Protein AF-A0A8T0P262-F1 (afdb_monomer)

Secondary structure (DSSP, 8-state):
-EE---S-EEEE-TT-PPEEE-TT-EEEEE--TTSPPBTTEEEBS-TTHHHH--TT-EEEEESS---SS-TTEEEEEEEEEETTEEEEEE-S-EEE-SSEEEEEETT------SS-HHHHHHIIIIITTTT-SEEEETT--SHHHHHHHHHHHHTSGGGGGPEEEEEE-SHHHHHTHHHHHHH-SEEEE-HHHHHHHS-HHHH--HHHHHHHHHHTS-SSPPHHHHHHHHHHHHHHHTT-SEEEEEESSSHHHHHHHHT--SS-EEEEEPPPEEE-SS-EEE--HHHHHHHTTSTTEEEEEPPTTS-SS--STTS--HHHHHHHHHHHTTS--TT-EEEEEEEETTEEEEEEEEPP-

Sequence (357 aa):
MLDTVGPELQVVNKSETTLSLEENGTVVLTPHHGQEASSSLLPINFSGLAKAVTPGATIFVGQYLFTGSETTSVWLEVSEVKGDDVVCIIKNTATLAGSLFTLHCSQIHIDLPTLSDEDKDVIRKWGAPNKIDFLSLSYTRHAEDVRQAREFLSKLGDLSQTQIFAKIENVEGLNHFDEILAEADGIILSRGNLGIDLPPEKVFNQDLYYKRTVKYVGEPMTHLESIASSAVRAAIKVKASVIICFTSSGRAARLISKYRPSMPVLSVVIPRLKTNQLRWSFTGAFEARQSLIVRGLFPMLADPRHPAESTSATNESVLKVALDHGKASGVIKSHDRVVVCQKMGDSSVVKIIELED

Structure (mmCIF, N/CA/C/O backbone):
data_AF-A0A8T0P262-F1
#
_entry.id   AF-A0A8T0P262-F1
#
loop_
_atom_site.group_PDB
_atom_site.id
_atom_site.type_symbol
_atom_site.label_atom_id
_atom_site.label_alt_id
_atom_site.label_comp_id
_atom_site.label_asym_id
_atom_site.label_entity_id
_atom_site.label_seq_id
_atom_site.pdbx_PDB_ins_code
_atom_site.Cartn_x
_atom_site.Cartn_y
_atom_site.Cartn_z
_atom_site.occupancy
_atom_site.B_iso_or_equiv
_atom_site.auth_seq_id
_atom_site.auth_comp_id
_atom_site.auth_asym_id
_atom_site.auth_atom_id
_atom_site.pdbx_PDB_model_num
ATOM 1 N N . MET A 1 1 ? 8.482 6.512 1.806 1.00 94.62 1 MET A N 1
ATOM 2 C CA . MET A 1 1 ? 7.056 6.147 1.929 1.00 94.62 1 MET A CA 1
ATOM 3 C C . MET A 1 1 ? 6.545 6.766 3.214 1.00 94.62 1 MET A C 1
ATOM 5 O O . MET A 1 1 ? 7.269 6.689 4.198 1.00 94.62 1 MET A O 1
ATOM 9 N N . LEU A 1 2 ? 5.387 7.421 3.180 1.00 97.44 2 LEU A N 1
ATOM 10 C CA . LEU A 1 2 ? 4.684 7.921 4.363 1.00 97.44 2 LEU A CA 1
ATOM 11 C C . LEU A 1 2 ? 3.495 6.998 4.615 1.00 97.44 2 LEU A C 1
ATOM 13 O O . LEU A 1 2 ? 2.727 6.767 3.686 1.00 97.44 2 LEU A O 1
ATOM 17 N N . ASP A 1 3 ? 3.383 6.458 5.823 1.00 97.19 3 ASP A N 1
ATOM 18 C CA . ASP A 1 3 ? 2.266 5.608 6.243 1.00 97.19 3 ASP A CA 1
ATOM 19 C C . ASP A 1 3 ? 1.320 6.435 7.109 1.00 97.19 3 ASP A C 1
ATOM 21 O O . ASP A 1 3 ? 1.778 7.103 8.038 1.00 97.19 3 ASP A O 1
ATOM 25 N N . THR A 1 4 ? 0.043 6.486 6.731 1.00 97.00 4 THR A N 1
ATOM 26 C CA . THR A 1 4 ? -0.965 7.252 7.472 1.00 97.00 4 THR A CA 1
ATOM 27 C C . THR A 1 4 ? -1.400 6.478 8.703 1.00 97.00 4 THR A C 1
ATOM 29 O O . THR A 1 4 ? -1.382 5.249 8.703 1.00 97.00 4 THR A O 1
ATOM 32 N N . VAL A 1 5 ? -1.837 7.169 9.749 1.00 92.88 5 VAL A N 1
ATOM 33 C CA . VAL A 1 5 ? -2.463 6.485 10.889 1.00 92.88 5 VAL A CA 1
ATOM 34 C C . VAL A 1 5 ? -3.837 5.968 10.461 1.00 92.88 5 VAL A C 1
ATOM 36 O O . VAL A 1 5 ? -4.159 4.799 10.667 1.00 92.88 5 VAL A O 1
ATOM 39 N N . GLY A 1 6 ? -4.597 6.802 9.745 1.00 91.69 6 GLY A N 1
ATOM 40 C CA . GLY A 1 6 ? -5.946 6.483 9.305 1.00 91.69 6 GLY A CA 1
ATOM 41 C C . GLY A 1 6 ? -6.973 6.543 10.446 1.00 91.69 6 GLY A C 1
ATOM 42 O O . GLY A 1 6 ? -6.696 7.092 11.515 1.00 91.69 6 GLY A O 1
ATOM 43 N N . PRO A 1 7 ? -8.179 5.997 10.224 1.00 90.31 7 PRO A N 1
ATOM 44 C CA . PRO A 1 7 ? -9.288 6.005 11.177 1.00 90.31 7 PRO A CA 1
ATOM 45 C C . PRO A 1 7 ? -9.104 4.964 12.297 1.00 90.31 7 PRO A C 1
ATOM 47 O O . PRO A 1 7 ? -9.923 4.064 12.470 1.00 90.31 7 PRO A O 1
ATOM 50 N N . GLU A 1 8 ? -8.014 5.064 13.057 1.00 86.69 8 GLU A N 1
ATOM 51 C CA . GLU A 1 8 ? -7.748 4.160 14.175 1.00 86.69 8 GLU A CA 1
ATOM 52 C C . GLU A 1 8 ? -8.643 4.486 15.383 1.00 86.69 8 GLU A C 1
ATOM 54 O O . GLU A 1 8 ? -8.664 5.610 15.898 1.00 86.69 8 GLU A O 1
ATOM 59 N N . LEU A 1 9 ? -9.356 3.472 15.874 1.00 91.19 9 LEU A N 1
ATOM 60 C CA . LEU A 1 9 ? -10.073 3.557 17.139 1.00 91.19 9 LEU A CA 1
ATOM 61 C C . LEU A 1 9 ? -9.125 3.193 18.278 1.00 91.19 9 LEU A C 1
ATOM 63 O O . LEU A 1 9 ? -8.351 2.244 18.179 1.00 91.19 9 LEU A O 1
ATOM 67 N N . GLN A 1 10 ? -9.192 3.937 19.373 1.00 92.50 10 GLN A N 1
ATOM 68 C CA . GLN A 1 10 ? -8.303 3.755 20.511 1.00 92.50 10 GLN A CA 1
ATOM 69 C C . GLN A 1 10 ? -9.059 3.876 21.829 1.00 92.50 10 GLN A C 1
ATOM 71 O O . GLN A 1 10 ? -9.944 4.722 21.980 1.00 92.50 10 GLN A O 1
ATOM 76 N N . VAL A 1 11 ? -8.652 3.063 22.801 1.00 94.06 11 VAL A N 1
ATOM 77 C CA . VAL A 1 11 ? -8.933 3.263 24.223 1.00 94.06 11 VAL A CA 1
ATOM 78 C C . VAL A 1 11 ? -7.844 4.155 24.815 1.00 94.06 11 VAL A C 1
ATOM 80 O O . VAL A 1 11 ? -6.654 3.912 24.607 1.00 94.06 11 VAL A O 1
ATOM 83 N N . VAL A 1 12 ? -8.253 5.167 25.581 1.00 92.56 12 VAL A N 1
ATOM 84 C CA . VAL A 1 12 ? -7.367 6.176 26.171 1.00 92.56 12 VAL A CA 1
ATOM 85 C C . VAL A 1 12 ? -7.300 6.006 27.689 1.00 92.56 12 VAL A C 1
ATOM 87 O O . VAL A 1 12 ? -8.266 6.266 28.405 1.00 92.56 12 VAL A O 1
ATOM 90 N N . ASN A 1 13 ? -6.126 5.631 28.189 1.00 92.12 13 ASN A N 1
ATOM 91 C CA . ASN A 1 13 ? -5.810 5.455 29.604 1.00 92.12 13 ASN A CA 1
ATOM 92 C C . ASN A 1 13 ? -4.829 6.539 30.086 1.00 92.12 13 ASN A C 1
ATOM 94 O O . ASN A 1 13 ? -3.618 6.335 30.142 1.00 92.12 13 ASN A O 1
ATOM 98 N N . LYS A 1 14 ? -5.350 7.720 30.433 1.00 90.12 14 LYS A N 1
ATOM 99 C CA . LYS A 1 14 ? -4.527 8.890 30.803 1.00 90.12 14 LYS A CA 1
ATOM 100 C C . LYS A 1 14 ? -3.705 8.703 32.082 1.00 90.12 14 LYS A C 1
ATOM 102 O O . LYS A 1 14 ? -2.682 9.360 32.230 1.00 90.12 14 LYS A O 1
ATOM 107 N N . SER A 1 15 ? -4.161 7.859 33.006 1.00 88.56 15 SER A N 1
ATOM 108 C CA . SER A 1 15 ? -3.478 7.597 34.277 1.00 88.56 15 SER A CA 1
ATOM 109 C C . SER A 1 15 ? -2.304 6.625 34.132 1.00 88.56 15 SER A C 1
ATOM 111 O O . SER A 1 15 ? -1.545 6.463 35.084 1.00 88.56 15 SER A O 1
ATOM 113 N N . GLU A 1 16 ? -2.176 5.947 32.981 1.00 88.69 16 GLU A N 1
ATOM 114 C CA . GLU A 1 16 ? -1.197 4.877 32.717 1.00 88.69 16 GLU A CA 1
ATOM 115 C C . GLU A 1 16 ? -1.246 3.719 33.725 1.00 88.69 16 GLU A C 1
ATOM 117 O O . GLU A 1 16 ? -0.365 2.856 33.771 1.00 88.69 16 GLU A O 1
ATOM 122 N N . THR A 1 17 ? -2.307 3.661 34.529 1.00 90.25 17 THR A N 1
ATOM 123 C CA . THR A 1 17 ? -2.497 2.612 35.521 1.00 90.25 17 THR A CA 1
ATOM 124 C C . THR A 1 17 ? -2.770 1.296 34.823 1.00 90.25 17 THR A C 1
ATOM 126 O O . THR A 1 17 ? -3.500 1.242 33.835 1.00 90.25 17 THR A O 1
ATOM 129 N N . THR A 1 18 ? -2.203 0.221 35.358 1.00 91.75 18 THR A N 1
ATOM 130 C CA . THR A 1 18 ? -2.435 -1.127 34.843 1.00 91.75 18 THR A CA 1
ATOM 131 C C . THR A 1 18 ? -3.880 -1.552 35.105 1.00 91.75 18 THR A C 1
ATOM 133 O O . THR A 1 18 ? -4.320 -1.571 36.254 1.00 91.75 18 THR A O 1
ATOM 136 N N . LEU A 1 19 ? -4.611 -1.906 34.048 1.00 93.50 19 LEU A N 1
ATOM 137 C CA . LEU A 1 19 ? -6.008 -2.335 34.117 1.00 93.50 19 LEU A CA 1
ATOM 138 C C . LEU A 1 19 ? -6.068 -3.861 34.051 1.00 93.50 19 LEU A C 1
ATOM 140 O O . LEU A 1 19 ? -5.570 -4.454 33.097 1.00 93.50 19 LEU A O 1
ATOM 144 N N . SER A 1 20 ? -6.675 -4.499 35.049 1.00 94.75 20 SER A N 1
ATOM 145 C CA . SER A 1 20 ? -6.876 -5.956 35.058 1.00 94.75 20 SER A CA 1
ATOM 146 C C . SER A 1 20 ? -8.324 -6.274 34.712 1.00 94.75 20 SER A C 1
ATOM 148 O O . SER A 1 20 ? -9.229 -5.853 35.428 1.00 94.75 20 SER A O 1
ATOM 150 N N . LEU A 1 21 ? -8.535 -6.975 33.604 1.00 95.31 21 LEU A N 1
ATOM 151 C CA . LEU A 1 21 ? -9.836 -7.384 33.087 1.00 95.31 21 LEU A CA 1
ATOM 152 C C . LEU A 1 21 ? -9.968 -8.893 33.277 1.00 95.31 21 LEU A C 1
ATOM 154 O O . LEU A 1 21 ? -9.136 -9.647 32.776 1.00 95.31 21 LEU A O 1
ATOM 158 N N . GLU A 1 22 ? -10.988 -9.329 34.010 1.00 95.75 22 GLU A N 1
ATOM 159 C CA . GLU A 1 22 ? -11.227 -10.746 34.300 1.00 95.75 22 GLU A CA 1
ATOM 160 C C . GLU A 1 22 ? -12.287 -11.327 33.360 1.00 95.75 22 GLU A C 1
ATOM 162 O O . GLU A 1 22 ? -13.310 -10.694 33.091 1.00 95.75 22 GLU A O 1
ATOM 167 N N . GLU A 1 23 ? -12.046 -12.542 32.864 1.00 95.88 23 GLU A N 1
ATOM 168 C CA . GLU A 1 23 ? -12.994 -13.277 32.024 1.00 95.88 23 GLU A CA 1
ATOM 169 C C . GLU A 1 23 ? -14.382 -13.386 32.677 1.00 95.88 23 GLU A C 1
ATOM 171 O O . GLU A 1 23 ? -14.510 -13.606 33.880 1.00 95.88 23 GLU A O 1
ATOM 176 N N . ASN A 1 24 ? -15.434 -13.251 31.866 1.00 96.44 24 ASN A N 1
ATOM 177 C CA . ASN A 1 24 ? -16.843 -13.164 32.268 1.00 96.44 24 ASN A CA 1
ATOM 178 C C . ASN A 1 24 ? -17.215 -11.905 33.073 1.00 96.44 24 ASN A C 1
ATOM 180 O O . ASN A 1 24 ? -18.392 -11.712 33.385 1.00 96.44 24 ASN A O 1
ATOM 184 N N . GLY A 1 25 ? -16.256 -11.023 33.371 1.00 97.06 25 GLY A N 1
ATOM 185 C CA . GLY A 1 25 ? -16.527 -9.690 33.891 1.00 97.06 25 GLY A CA 1
ATOM 186 C C . GLY A 1 25 ? -17.223 -8.792 32.862 1.00 97.06 25 GLY A C 1
ATOM 187 O O . GLY A 1 25 ? -17.379 -9.137 31.689 1.00 97.06 25 GLY A O 1
ATOM 188 N N . THR A 1 26 ? -17.651 -7.612 33.306 1.00 97.75 26 THR A N 1
ATOM 189 C CA . T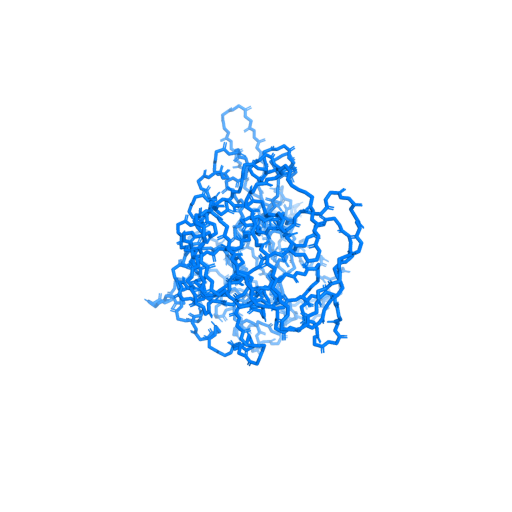HR A 1 26 ? -18.287 -6.598 32.450 1.00 97.75 26 THR A CA 1
ATOM 190 C C . THR A 1 26 ? -17.428 -5.344 32.393 1.00 97.75 26 THR A C 1
ATOM 192 O O . THR A 1 26 ? -16.905 -4.904 33.416 1.00 97.75 26 THR A O 1
ATOM 195 N N . VAL A 1 27 ? -17.323 -4.748 31.208 1.00 98.06 27 VAL A N 1
ATOM 196 C CA . VAL A 1 27 ? -16.628 -3.478 30.983 1.00 98.06 27 VAL A CA 1
ATOM 197 C C . VAL A 1 27 ? -17.450 -2.589 30.053 1.00 98.06 27 VAL A C 1
ATOM 199 O O . VAL A 1 27 ? -18.113 -3.079 29.138 1.00 98.06 27 VAL A O 1
ATOM 202 N N . VAL A 1 28 ? -17.429 -1.280 30.293 1.00 97.94 28 VAL A N 1
ATOM 203 C CA . VAL A 1 28 ? -18.147 -0.288 29.483 1.00 97.94 28 VAL A CA 1
ATOM 204 C C . VAL A 1 28 ? -17.166 0.472 28.597 1.00 97.94 28 VAL A C 1
ATOM 206 O O . VAL A 1 28 ? -16.205 1.043 29.102 1.00 97.94 28 VAL A O 1
ATOM 209 N N . LEU A 1 29 ? -17.413 0.516 27.289 1.00 97.50 29 LEU A N 1
ATOM 210 C CA . LEU A 1 29 ? -16.714 1.410 26.366 1.00 97.50 29 LEU A CA 1
ATOM 211 C C . LEU A 1 29 ? -17.509 2.713 26.261 1.00 97.50 29 LEU A C 1
ATOM 213 O O . LEU A 1 29 ? -18.690 2.673 25.915 1.00 97.50 29 LEU A O 1
ATOM 217 N N . THR A 1 30 ? -16.876 3.851 26.549 1.00 95.88 30 THR A N 1
ATOM 218 C CA . THR A 1 30 ? -17.564 5.152 26.593 1.00 95.88 30 THR A CA 1
ATOM 219 C C . THR A 1 30 ? -16.843 6.221 25.775 1.00 95.88 30 THR A C 1
ATOM 221 O O . THR A 1 30 ? -15.625 6.367 25.896 1.00 95.88 30 THR A O 1
ATOM 224 N N . PRO A 1 31 ? -17.543 7.029 24.960 1.00 94.44 31 PRO A N 1
ATOM 225 C CA . PRO A 1 31 ? -16.913 8.124 24.225 1.00 94.44 31 PRO A CA 1
ATOM 226 C C . PRO A 1 31 ? -16.633 9.358 25.095 1.00 94.44 31 PRO A C 1
ATOM 228 O O . PRO A 1 31 ? -16.100 10.361 24.620 1.00 94.44 31 PRO A O 1
ATOM 231 N N . HIS A 1 32 ? -16.992 9.329 26.380 1.00 90.06 32 HIS A N 1
ATOM 232 C CA . HIS A 1 32 ? -16.806 10.451 27.291 1.00 90.06 32 HIS A CA 1
ATOM 233 C C . HIS A 1 32 ? -15.340 10.580 27.754 1.00 90.06 32 HIS A C 1
ATOM 235 O O . HIS A 1 32 ? -14.958 10.100 28.819 1.00 90.06 32 HIS A O 1
ATOM 241 N N . HIS A 1 33 ? -14.517 11.314 26.992 1.00 76.19 33 HIS A N 1
ATOM 242 C CA . HIS A 1 33 ? -13.064 11.489 27.219 1.00 76.19 33 HIS A CA 1
ATOM 243 C C . HIS A 1 33 ? -12.640 12.112 28.570 1.00 76.19 33 HIS A C 1
ATOM 245 O O . HIS A 1 33 ? -11.440 12.219 28.855 1.00 76.19 33 HIS A O 1
ATOM 251 N N . GLY A 1 34 ? -13.592 12.604 29.367 1.00 79.31 34 GLY A N 1
ATOM 252 C CA . GLY A 1 34 ? -13.350 13.158 30.703 1.00 79.31 34 GLY A CA 1
ATOM 253 C C . GLY A 1 34 ? -13.261 12.105 31.810 1.00 79.31 34 GLY A C 1
ATOM 254 O O . GLY A 1 34 ? -12.866 12.449 32.918 1.00 79.31 34 GLY A O 1
ATOM 255 N N . GLN A 1 35 ? -13.629 10.854 31.526 1.00 87.06 35 GLN A N 1
ATOM 256 C CA . GLN A 1 35 ? -13.603 9.765 32.500 1.00 87.06 35 GLN A CA 1
ATOM 257 C C . GLN A 1 35 ? -12.238 9.064 32.511 1.00 87.06 35 GLN A C 1
ATOM 259 O O . GLN A 1 35 ? -11.557 9.001 31.486 1.00 87.06 35 GLN A O 1
ATOM 264 N N . GLU A 1 36 ? -11.831 8.554 33.673 1.00 91.38 36 GLU A N 1
ATOM 265 C CA . GLU A 1 36 ? -10.600 7.771 33.814 1.00 91.38 36 GLU A CA 1
ATOM 266 C C . GLU A 1 36 ? -10.843 6.300 33.472 1.00 91.38 36 GLU A C 1
ATOM 268 O O . GLU A 1 36 ? -11.899 5.739 33.777 1.00 91.38 36 GLU A O 1
ATOM 273 N N . ALA A 1 37 ? -9.854 5.671 32.836 1.00 94.19 37 ALA A N 1
ATOM 274 C CA . ALA A 1 37 ? -9.921 4.255 32.516 1.00 94.19 37 ALA A CA 1
ATOM 275 C C . ALA A 1 37 ? -9.783 3.403 33.785 1.00 94.19 37 ALA A C 1
ATOM 277 O O . ALA A 1 37 ? -8.954 3.666 34.653 1.00 94.19 37 ALA A O 1
ATOM 278 N N . SER A 1 38 ? -10.594 2.355 33.879 1.00 94.88 38 SER A N 1
ATOM 279 C CA . SER A 1 38 ? 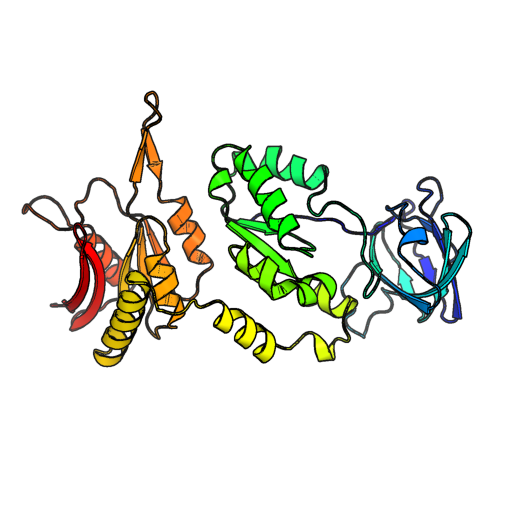-10.610 1.395 34.980 1.00 94.88 38 SER A CA 1
ATOM 280 C C . SER A 1 38 ? -10.906 -0.011 34.454 1.00 94.88 38 SER A C 1
ATOM 282 O O . SER A 1 38 ? -11.303 -0.190 33.305 1.00 94.88 38 SER A O 1
ATOM 284 N N . SER A 1 39 ? -10.808 -1.021 35.319 1.00 94.56 39 SER A N 1
ATOM 285 C CA . SER A 1 39 ? -11.221 -2.397 35.002 1.00 94.56 39 SER A CA 1
ATOM 286 C C . SER A 1 39 ? -12.709 -2.555 34.642 1.00 94.56 39 SER A C 1
ATOM 288 O O . SER A 1 39 ? -13.112 -3.623 34.199 1.00 94.56 39 SER A O 1
ATOM 290 N N . SER A 1 40 ? -13.532 -1.520 34.838 1.00 95.62 40 SER A N 1
ATOM 291 C CA . SER A 1 40 ? -14.974 -1.538 34.544 1.00 95.62 40 SER A CA 1
ATOM 292 C C . SER A 1 40 ? -15.401 -0.539 33.465 1.00 95.62 40 SER A C 1
ATOM 294 O O . SER A 1 40 ? -16.533 -0.604 32.988 1.00 95.62 40 SER A O 1
ATOM 296 N N . LEU A 1 41 ? -14.511 0.370 33.054 1.00 96.38 41 LEU A N 1
ATOM 297 C CA . LEU A 1 41 ? -14.827 1.454 32.127 1.00 96.38 41 LEU A CA 1
ATOM 298 C C . LEU A 1 41 ? -13.597 1.863 31.314 1.00 96.38 41 LEU A C 1
ATOM 300 O O . LEU A 1 41 ? -12.552 2.164 31.882 1.00 96.38 41 LEU A O 1
ATOM 304 N N . LEU A 1 42 ? -13.733 1.914 29.992 1.00 96.62 42 LEU A N 1
ATOM 305 C CA . LEU A 1 42 ? -12.675 2.239 29.039 1.00 96.62 42 LEU A CA 1
ATOM 306 C C . LEU A 1 42 ? -13.121 3.414 28.148 1.00 96.62 42 LEU A C 1
ATOM 308 O O . LEU A 1 42 ? -14.001 3.245 27.298 1.00 96.62 42 LEU A O 1
ATOM 312 N N . PRO A 1 43 ? -12.529 4.610 28.313 1.00 96.00 43 PRO A N 1
ATOM 313 C CA . PRO A 1 43 ? -12.784 5.750 27.442 1.00 96.00 43 PRO A CA 1
ATOM 314 C C . PRO A 1 43 ? -12.227 5.503 26.038 1.00 96.00 43 PRO A C 1
ATOM 316 O O . PRO A 1 43 ? -11.074 5.097 25.903 1.00 96.00 43 PRO A O 1
ATOM 319 N N . ILE A 1 44 ? -13.004 5.794 24.996 1.00 95.06 44 ILE A N 1
ATOM 320 C CA . ILE A 1 44 ? -12.605 5.633 23.588 1.00 95.06 44 ILE A CA 1
ATOM 321 C C . ILE A 1 44 ? -12.504 6.979 22.868 1.00 95.06 44 ILE A C 1
ATOM 323 O O . ILE A 1 44 ? -13.139 7.952 23.270 1.00 95.06 44 ILE A O 1
ATOM 327 N N . ASN A 1 45 ? -11.726 7.043 21.786 1.00 92.00 45 ASN A N 1
ATOM 328 C CA . ASN A 1 45 ? -11.535 8.243 20.958 1.00 92.00 45 ASN A CA 1
ATOM 329 C C . ASN A 1 45 ? -12.651 8.482 19.909 1.00 92.00 45 ASN A C 1
ATOM 331 O O . ASN A 1 45 ? -12.499 9.352 19.054 1.00 92.00 45 ASN A O 1
ATOM 335 N N . PHE A 1 46 ? -13.763 7.737 19.956 1.00 90.88 46 PHE A N 1
ATOM 336 C CA . PHE A 1 46 ? -14.799 7.758 18.917 1.00 90.88 46 PHE A CA 1
ATOM 337 C C . PHE A 1 46 ? -16.221 7.689 19.481 1.00 90.88 46 PHE A C 1
ATOM 339 O O . PHE A 1 46 ? -16.576 6.751 20.187 1.00 90.88 46 PHE A O 1
ATOM 346 N N . SER A 1 47 ? -17.068 8.653 19.111 1.00 90.81 47 SER A N 1
ATOM 347 C CA . SER A 1 47 ? -18.462 8.752 19.570 1.00 90.81 47 SER A CA 1
ATOM 348 C C . SER A 1 47 ? -19.469 7.926 18.770 1.00 90.81 47 SER A C 1
ATOM 350 O O . SER A 1 47 ? -20.594 7.731 19.220 1.00 90.81 47 SER A O 1
ATOM 352 N N . GLY A 1 48 ? -19.097 7.417 17.595 1.00 91.75 48 GLY A N 1
ATOM 353 C CA . GLY A 1 48 ? -20.009 6.654 16.741 1.00 91.75 48 GLY A CA 1
ATOM 354 C C . GLY A 1 48 ? -20.124 5.168 17.088 1.00 91.75 48 GLY A C 1
ATOM 355 O O . GLY A 1 48 ? -20.915 4.477 16.449 1.00 91.75 48 GLY A O 1
ATOM 356 N N . LEU A 1 49 ? -19.371 4.659 18.074 1.00 93.31 49 LEU A N 1
ATOM 357 C CA . LEU A 1 49 ? -19.268 3.216 18.325 1.00 93.31 49 LEU A CA 1
ATOM 358 C C . LEU A 1 49 ? -20.629 2.579 18.635 1.00 93.31 49 LEU A C 1
ATOM 360 O O . LEU A 1 49 ? -20.981 1.574 18.023 1.00 93.31 49 LEU A O 1
ATOM 364 N N . ALA A 1 50 ? -21.422 3.202 19.510 1.00 94.06 50 ALA A N 1
ATOM 365 C CA . ALA A 1 50 ? -22.759 2.741 19.888 1.00 94.06 50 ALA A CA 1
ATOM 366 C C . ALA A 1 50 ? -23.726 2.592 18.698 1.00 94.06 50 ALA A C 1
ATOM 368 O O . ALA A 1 50 ? -24.632 1.765 18.739 1.00 94.06 50 ALA A O 1
ATOM 369 N N . LYS A 1 51 ? -23.528 3.370 17.624 1.00 93.50 51 LYS A N 1
ATOM 370 C CA . LYS A 1 51 ? -24.327 3.284 16.389 1.00 93.50 51 LYS A CA 1
ATOM 371 C C . LYS A 1 51 ? -23.803 2.230 15.415 1.00 93.50 51 LYS A C 1
ATOM 373 O O . LYS A 1 51 ? -24.556 1.786 14.555 1.00 93.50 51 LYS A O 1
ATOM 378 N N . ALA A 1 52 ? -22.523 1.881 15.520 1.00 92.19 52 ALA A N 1
ATOM 379 C CA . ALA A 1 52 ? -21.851 0.960 14.613 1.00 92.19 52 ALA A CA 1
ATOM 380 C C . ALA A 1 52 ? -21.983 -0.507 15.056 1.00 92.19 52 ALA A C 1
ATOM 382 O O . ALA A 1 52 ? -21.993 -1.403 14.215 1.00 92.19 52 ALA A O 1
ATOM 383 N N . VAL A 1 53 ? -22.089 -0.765 16.363 1.00 94.25 53 VAL A N 1
ATOM 384 C CA . VAL A 1 53 ? -22.125 -2.123 16.925 1.00 94.25 53 VAL A CA 1
ATOM 385 C C . VAL A 1 53 ? -23.544 -2.589 17.254 1.00 94.25 53 VAL A C 1
ATOM 387 O O . VAL A 1 53 ? -24.426 -1.800 17.584 1.00 94.25 53 VAL A O 1
ATOM 390 N N . THR A 1 54 ? -23.746 -3.904 17.242 1.00 93.44 54 THR A N 1
ATOM 391 C CA . THR A 1 54 ? -24.961 -4.565 17.741 1.00 93.44 54 THR A CA 1
ATOM 392 C C . THR A 1 54 ? -24.602 -5.584 18.824 1.00 93.44 54 THR A C 1
ATOM 394 O O . THR A 1 54 ? -23.470 -6.075 18.824 1.00 93.44 54 THR A O 1
ATOM 397 N N . PRO A 1 55 ? -25.534 -5.963 19.721 1.00 96.12 55 PRO A N 1
ATOM 398 C CA . PRO A 1 55 ? -25.331 -7.095 20.625 1.00 96.12 55 PRO A CA 1
ATOM 399 C C . PRO A 1 55 ? -24.811 -8.341 19.890 1.00 96.12 55 PRO A C 1
ATOM 401 O O . PRO A 1 55 ? -25.274 -8.655 18.793 1.00 96.12 55 PRO A O 1
ATOM 404 N N . GLY A 1 56 ? -23.826 -9.018 20.480 1.00 94.62 56 GLY A N 1
ATOM 405 C CA . GLY A 1 56 ? -23.084 -10.139 19.895 1.00 94.62 56 GLY A CA 1
ATOM 406 C C . GLY A 1 56 ? -21.864 -9.743 19.050 1.00 94.62 56 GLY A C 1
ATOM 407 O O . GLY A 1 56 ? -21.081 -10.616 18.679 1.00 94.62 56 GLY A O 1
ATOM 408 N N . ALA A 1 57 ? -21.660 -8.455 18.749 1.00 94.00 57 ALA A N 1
ATOM 409 C CA . ALA A 1 57 ? -20.466 -7.998 18.039 1.00 94.00 57 ALA A CA 1
ATOM 410 C C . ALA A 1 57 ? -19.189 -8.241 18.858 1.00 94.00 57 ALA A C 1
ATOM 412 O O . ALA A 1 57 ? -19.184 -8.118 20.083 1.00 94.00 57 ALA A O 1
ATOM 413 N N . THR A 1 58 ? -18.091 -8.549 18.168 1.00 93.12 58 THR A N 1
ATOM 414 C CA . THR A 1 58 ? -16.785 -8.790 18.788 1.00 93.12 58 THR A CA 1
ATOM 415 C C . THR A 1 58 ? -15.887 -7.561 18.661 1.00 93.12 58 THR A C 1
ATOM 417 O O . THR A 1 58 ? -15.704 -7.021 17.566 1.00 93.12 58 THR A O 1
ATOM 420 N N . ILE A 1 59 ? -15.306 -7.137 19.782 1.00 94.50 59 ILE A N 1
ATOM 421 C CA . ILE A 1 59 ? -14.371 -6.014 19.869 1.00 94.50 59 ILE A CA 1
ATOM 422 C C . ILE A 1 59 ? -13.049 -6.518 20.448 1.00 94.50 59 ILE A C 1
ATOM 424 O O . ILE A 1 59 ? -13.023 -7.216 21.457 1.00 94.50 59 ILE A O 1
ATOM 428 N N . PHE A 1 60 ? -11.949 -6.148 19.810 1.00 93.12 60 PHE A N 1
ATOM 429 C CA . PHE A 1 60 ? -10.594 -6.372 20.293 1.00 93.12 60 PHE A CA 1
ATOM 430 C C . PHE A 1 60 ? -10.036 -5.079 20.887 1.00 93.12 60 PHE A C 1
ATOM 432 O O . PHE A 1 60 ? -10.222 -4.011 20.303 1.00 93.12 60 PHE A O 1
ATOM 439 N N . VAL A 1 61 ? -9.329 -5.175 22.014 1.00 93.88 61 VAL A N 1
ATOM 440 C CA . VAL A 1 61 ? -8.570 -4.063 22.605 1.00 93.88 61 VAL A CA 1
ATOM 441 C C . VAL A 1 61 ? -7.172 -4.544 22.996 1.00 93.88 61 VAL A C 1
ATOM 443 O O . VAL A 1 61 ? -7.035 -5.513 23.742 1.00 93.88 61 VAL A O 1
ATOM 446 N N . GLY A 1 62 ? -6.121 -3.858 22.540 1.00 89.81 62 GLY A N 1
ATOM 447 C CA . GLY A 1 62 ? -4.737 -4.204 22.886 1.00 89.81 62 GLY A CA 1
ATOM 448 C C . GLY A 1 62 ? -3.693 -3.234 22.329 1.00 89.81 62 GLY A C 1
ATOM 449 O O . GLY A 1 62 ? -3.990 -2.414 21.471 1.00 89.81 62 GLY A O 1
ATOM 450 N N . GLN A 1 63 ? -2.458 -3.311 22.830 1.00 77.06 63 GLN A N 1
ATOM 451 C CA . GLN A 1 63 ? -1.323 -2.517 22.317 1.00 77.06 63 GLN A CA 1
ATOM 452 C C . GLN A 1 63 ? -0.604 -3.164 21.137 1.00 77.06 63 GLN A C 1
ATOM 454 O O . GLN A 1 63 ? -0.004 -2.477 20.313 1.00 77.06 63 GLN A O 1
ATOM 459 N N . TYR A 1 64 ? -0.636 -4.492 21.081 1.00 66.19 64 TYR A N 1
ATOM 460 C CA . TYR A 1 64 ? 0.041 -5.284 20.070 1.00 66.19 64 TYR A CA 1
ATOM 461 C C . TYR A 1 64 ? -0.953 -6.222 19.396 1.00 66.19 64 TYR A C 1
ATOM 463 O O . TYR A 1 64 ? -2.024 -6.525 19.926 1.00 66.19 64 TYR A O 1
ATOM 471 N N . LEU A 1 65 ? -0.578 -6.684 18.205 1.00 61.78 65 LEU A N 1
ATOM 472 C CA . LEU A 1 65 ? -1.315 -7.711 17.480 1.00 61.78 65 LEU A CA 1
ATOM 473 C C . LEU A 1 65 ? -1.367 -8.989 18.321 1.00 61.78 65 LEU A C 1
ATOM 475 O O . LEU A 1 65 ? -0.345 -9.420 18.849 1.00 61.78 65 LEU A O 1
ATOM 479 N N . PHE A 1 66 ? -2.541 -9.611 18.411 1.00 59.94 66 PHE A N 1
ATOM 480 C CA . PHE A 1 66 ? -2.730 -10.855 19.152 1.00 59.94 66 PHE A CA 1
ATOM 481 C C . PHE A 1 66 ? -1.813 -11.966 18.609 1.00 59.94 66 PHE A C 1
ATOM 483 O O . PHE A 1 66 ? -2.022 -12.480 17.510 1.00 59.94 66 PHE A O 1
ATOM 490 N N . THR A 1 67 ? -0.793 -12.356 19.380 1.00 57.12 67 THR A N 1
ATOM 491 C CA . THR A 1 67 ? 0.138 -13.449 19.032 1.00 57.12 67 THR A CA 1
ATOM 492 C C . THR A 1 67 ? -0.289 -14.810 19.596 1.00 57.12 67 THR A C 1
ATOM 494 O O . THR A 1 67 ? 0.409 -15.805 19.409 1.00 57.12 67 THR A O 1
ATOM 497 N N . GLY A 1 68 ? -1.435 -14.880 20.287 1.00 56.84 68 GLY A N 1
ATOM 498 C CA . GLY A 1 68 ? -1.961 -16.113 20.886 1.00 56.84 68 GLY A CA 1
ATOM 499 C C . GLY A 1 68 ? -1.303 -16.538 22.205 1.00 56.84 68 GLY A C 1
ATOM 500 O O . GLY A 1 68 ? -1.714 -17.542 22.776 1.00 56.84 68 GLY A O 1
ATOM 501 N N . SER A 1 69 ? -0.314 -15.789 22.704 1.00 54.12 69 SER A N 1
ATOM 502 C CA . SER A 1 69 ? 0.425 -16.102 23.940 1.00 54.12 69 SER A CA 1
ATOM 503 C C . SER A 1 69 ? 0.397 -14.972 24.977 1.00 54.12 69 SER A C 1
ATOM 505 O O . SER A 1 69 ? 1.099 -15.047 25.987 1.00 54.12 69 SER A O 1
ATOM 507 N N . GLU A 1 70 ? -0.366 -13.909 24.737 1.00 64.12 70 GLU A N 1
ATOM 508 C CA . GLU A 1 70 ? -0.250 -12.682 25.517 1.00 64.12 70 GLU A CA 1
ATOM 509 C C . GLU A 1 70 ? -1.506 -12.392 26.331 1.00 64.12 70 GLU A C 1
ATOM 511 O O . GLU A 1 70 ? -2.620 -12.366 25.816 1.00 64.12 70 GLU A O 1
ATOM 516 N N . THR A 1 71 ? -1.300 -12.087 27.609 1.00 75.12 71 THR A N 1
ATOM 517 C CA . THR A 1 71 ? -2.316 -11.535 28.510 1.00 75.12 71 THR A CA 1
ATOM 518 C C . THR A 1 71 ? -2.437 -10.015 28.355 1.00 75.12 71 THR A C 1
ATOM 520 O O . THR A 1 71 ? -2.905 -9.358 29.268 1.00 75.12 71 THR A O 1
ATOM 523 N N . THR A 1 72 ? -1.967 -9.423 27.253 1.00 86.00 72 THR A N 1
ATOM 524 C CA . THR A 1 72 ? -1.859 -7.960 27.038 1.00 86.00 72 THR A CA 1
ATOM 525 C C . THR A 1 72 ? -2.965 -7.397 26.138 1.00 86.00 72 THR A C 1
ATOM 527 O O . THR A 1 72 ? -2.957 -6.213 25.796 1.00 86.00 72 THR A O 1
ATOM 530 N N . SER A 1 73 ? -3.912 -8.244 25.731 1.00 90.56 73 SER A N 1
ATOM 531 C CA . SER A 1 73 ? -5.044 -7.881 24.883 1.00 90.56 73 SER A CA 1
ATOM 532 C C . SER A 1 73 ? -6.306 -8.622 25.308 1.00 90.56 73 SER A C 1
ATOM 534 O O . SER A 1 73 ? -6.248 -9.724 25.862 1.00 90.56 73 SER A O 1
ATOM 536 N N . VAL A 1 74 ? -7.451 -7.996 25.068 1.00 92.38 74 VAL A N 1
ATOM 537 C CA . VAL A 1 74 ? -8.755 -8.476 25.510 1.00 92.38 74 VAL A CA 1
ATOM 538 C C . VAL A 1 74 ? -9.735 -8.527 24.347 1.00 92.38 74 VAL A C 1
ATOM 540 O O . VAL A 1 74 ? -9.821 -7.607 23.532 1.00 92.38 74 VAL A O 1
ATOM 543 N N . TRP A 1 75 ? -10.492 -9.614 24.300 1.00 93.25 75 TRP A N 1
ATOM 544 C CA . TRP A 1 75 ? -11.666 -9.776 23.466 1.00 93.25 75 TRP A CA 1
ATOM 545 C C . TRP A 1 75 ? -12.911 -9.471 24.284 1.00 93.25 75 TRP A C 1
ATOM 547 O O . TRP A 1 75 ? -13.087 -9.948 25.407 1.00 93.25 75 TRP A O 1
ATOM 557 N N . LEU A 1 76 ? -13.781 -8.670 23.696 1.00 96.25 76 LEU A N 1
ATOM 558 C CA . LEU A 1 76 ? -15.021 -8.198 24.274 1.00 96.25 76 LEU A CA 1
ATOM 559 C C . LEU A 1 76 ? -16.170 -8.617 23.360 1.00 96.25 76 LEU A C 1
ATOM 561 O O . LEU A 1 76 ? -16.066 -8.534 22.136 1.00 96.25 76 LEU A O 1
ATOM 565 N N . GLU A 1 77 ? -17.275 -9.048 23.952 1.00 97.19 77 GLU A N 1
ATOM 566 C CA . GLU A 1 77 ? -18.527 -9.301 23.241 1.00 97.19 77 GLU A CA 1
ATOM 567 C C . GLU A 1 77 ? -19.556 -8.265 23.682 1.00 97.19 77 GLU A C 1
ATOM 569 O O . GLU A 1 77 ? -19.816 -8.114 24.877 1.00 97.19 77 GLU A O 1
ATOM 574 N N . VAL A 1 78 ? -20.125 -7.529 22.729 1.00 97.62 78 VAL A N 1
ATOM 575 C CA . VAL A 1 78 ? -21.127 -6.501 23.020 1.00 97.62 78 VAL A CA 1
ATOM 576 C C . VAL A 1 78 ? -22.372 -7.168 23.597 1.00 97.62 78 VAL A C 1
ATOM 578 O O . VAL A 1 78 ? -23.011 -7.980 22.935 1.00 97.62 78 VAL A O 1
ATOM 581 N N . SER A 1 79 ? -22.736 -6.806 24.823 1.00 97.75 79 SER A N 1
ATOM 582 C CA . SER A 1 79 ? -23.945 -7.289 25.495 1.00 97.75 79 SER A CA 1
ATOM 583 C C . SER A 1 79 ? -25.141 -6.405 25.154 1.00 97.75 79 SER A C 1
ATOM 585 O O . SER A 1 79 ? -26.186 -6.882 24.717 1.00 97.75 79 SER A O 1
ATOM 587 N N . GLU A 1 80 ? -24.975 -5.090 25.304 1.00 97.44 80 GLU A N 1
ATOM 588 C CA . GLU A 1 80 ? -26.019 -4.102 25.042 1.00 97.44 80 GLU A CA 1
ATOM 589 C C . GLU A 1 80 ? -25.419 -2.719 24.763 1.00 97.44 80 GLU A C 1
ATOM 591 O O . GLU A 1 80 ? -24.278 -2.424 25.125 1.00 97.44 80 GLU A O 1
ATOM 596 N N . VAL A 1 81 ? -26.220 -1.856 24.142 1.00 97.12 81 VAL A N 1
ATOM 597 C CA . VAL A 1 81 ? -25.904 -0.441 23.920 1.00 97.12 81 VAL A CA 1
ATOM 598 C C . VAL A 1 81 ? -26.842 0.400 24.783 1.00 97.12 81 VAL A C 1
ATOM 600 O O . VAL A 1 81 ? -28.063 0.249 24.708 1.00 97.12 81 VAL A O 1
ATOM 603 N N . LYS A 1 82 ? -26.280 1.285 25.611 1.00 95.50 82 LYS A N 1
ATOM 604 C CA . LYS A 1 82 ? -27.007 2.153 26.547 1.00 95.50 82 LYS A CA 1
ATOM 605 C C . LYS A 1 82 ? -26.683 3.615 26.259 1.00 95.50 82 LYS A C 1
ATOM 607 O O . LYS A 1 82 ? -25.721 4.167 26.780 1.00 95.50 82 LYS A O 1
ATOM 612 N N . GLY A 1 83 ? -27.516 4.258 25.442 1.00 94.38 83 GLY A N 1
ATOM 613 C CA . GLY A 1 83 ? -27.218 5.606 24.956 1.00 94.38 83 GLY A CA 1
ATOM 614 C C . GLY A 1 83 ? -25.981 5.572 24.060 1.00 94.38 83 GLY A C 1
ATOM 615 O O . GLY A 1 83 ? -25.983 4.851 23.066 1.00 94.38 83 GLY A O 1
ATOM 616 N N . ASP A 1 84 ? -24.944 6.318 24.435 1.00 94.75 84 ASP A N 1
ATOM 617 C CA . ASP A 1 84 ? -23.661 6.344 23.722 1.00 94.75 84 ASP A CA 1
ATOM 618 C C . ASP A 1 84 ? -22.632 5.338 24.283 1.00 94.75 84 ASP A C 1
ATOM 620 O O . ASP A 1 84 ? -21.561 5.165 23.700 1.00 94.75 84 ASP A O 1
ATOM 624 N N . ASP A 1 85 ? -22.956 4.651 25.384 1.00 96.38 85 ASP A N 1
ATOM 625 C CA . ASP A 1 85 ? -22.086 3.659 26.015 1.00 96.38 85 ASP A CA 1
ATOM 626 C C . ASP A 1 85 ? -22.349 2.245 25.473 1.00 96.38 85 ASP A C 1
ATOM 628 O O . ASP A 1 85 ? -23.495 1.828 25.265 1.00 96.38 85 ASP A O 1
ATOM 632 N N . VAL A 1 86 ? -21.278 1.470 25.296 1.00 97.56 86 VAL A N 1
ATOM 633 C CA . VAL A 1 86 ? -21.331 0.073 24.841 1.00 97.56 86 VAL A CA 1
ATOM 634 C C . VAL A 1 86 ? -20.898 -0.845 25.976 1.00 97.56 86 VAL A C 1
ATOM 636 O O . VAL A 1 86 ? -19.737 -0.850 26.385 1.00 97.56 86 VAL A O 1
ATOM 639 N N . VAL A 1 87 ? -21.831 -1.644 26.486 1.00 98.12 87 VAL A N 1
ATOM 640 C CA . VAL A 1 87 ? -21.574 -2.591 27.575 1.00 98.12 87 VAL A CA 1
ATOM 641 C C . VAL A 1 87 ? -21.124 -3.917 26.982 1.00 98.12 87 VAL A C 1
ATOM 643 O O . VAL A 1 87 ? -21.829 -4.502 26.158 1.00 98.12 87 VAL A O 1
ATOM 646 N N . CYS A 1 88 ? -19.970 -4.413 27.419 1.00 98.31 88 CYS A N 1
ATOM 647 C CA . CYS A 1 88 ? -19.370 -5.632 26.895 1.00 98.31 88 CYS A CA 1
ATOM 648 C C . CYS A 1 88 ? -19.091 -6.667 27.988 1.00 98.31 88 CYS A C 1
ATOM 650 O O . CYS A 1 88 ? -18.749 -6.322 29.120 1.00 98.31 88 CYS A O 1
ATOM 652 N N . ILE A 1 89 ? -19.171 -7.941 27.613 1.00 98.31 89 ILE A N 1
ATOM 653 C CA . ILE A 1 89 ? -18.697 -9.077 28.406 1.00 98.31 89 ILE A CA 1
ATOM 654 C C . ILE A 1 89 ? -17.249 -9.368 28.011 1.00 98.31 89 ILE A C 1
ATOM 656 O O . ILE A 1 89 ? -16.925 -9.458 26.826 1.00 98.31 89 ILE A O 1
ATOM 660 N N . ILE A 1 90 ? -16.383 -9.535 29.006 1.00 97.56 90 ILE A N 1
ATOM 661 C CA . ILE A 1 90 ? -14.967 -9.858 28.821 1.00 97.56 90 ILE A CA 1
ATOM 662 C C . ILE A 1 90 ? -14.833 -11.348 28.483 1.00 97.56 90 ILE A C 1
ATOM 664 O O . ILE A 1 90 ? -15.291 -12.204 29.239 1.00 97.56 90 ILE A O 1
ATOM 668 N N . LYS A 1 91 ? -14.204 -11.675 27.350 1.00 95.56 91 LYS A N 1
ATOM 669 C CA . LYS A 1 91 ? -14.090 -13.053 26.834 1.00 95.56 91 LYS A CA 1
ATOM 670 C C . LYS A 1 91 ? -12.784 -13.752 27.195 1.00 95.56 91 LYS A C 1
ATOM 672 O O . LYS A 1 91 ? -12.688 -14.959 27.012 1.00 95.56 91 LYS A O 1
ATOM 677 N N . ASN A 1 92 ? -11.793 -13.019 27.696 1.00 93.12 92 ASN A N 1
ATOM 678 C CA . ASN A 1 92 ? -10.555 -13.578 28.226 1.00 93.12 92 ASN A CA 1
ATOM 679 C C . ASN A 1 92 ? -9.954 -12.650 29.282 1.00 93.12 92 ASN A C 1
ATOM 681 O O . ASN A 1 92 ? -10.087 -11.431 29.192 1.00 93.12 92 ASN A O 1
ATOM 685 N N . THR A 1 93 ? -9.245 -13.227 30.248 1.00 93.75 93 THR A N 1
ATOM 686 C CA . THR A 1 93 ? -8.502 -12.446 31.239 1.00 93.75 93 THR A CA 1
ATOM 687 C C . THR A 1 93 ? -7.300 -11.761 30.588 1.00 93.75 93 THR A C 1
ATOM 689 O O . THR A 1 93 ? -6.545 -12.394 29.843 1.00 93.75 93 THR A O 1
ATOM 692 N N . ALA A 1 94 ? -7.115 -10.474 30.877 1.00 92.56 94 ALA A N 1
ATOM 693 C CA . ALA A 1 94 ? -6.030 -9.663 30.341 1.00 92.56 94 ALA A CA 1
ATOM 694 C C . ALA A 1 94 ? -5.616 -8.535 31.296 1.00 92.56 94 ALA A C 1
ATOM 696 O O . ALA A 1 94 ? -6.381 -8.067 32.137 1.00 92.56 94 ALA A O 1
ATOM 697 N N . THR A 1 95 ? -4.394 -8.060 31.118 1.00 92.31 95 THR A N 1
ATOM 698 C CA . THR A 1 95 ? -3.786 -6.936 31.810 1.00 92.31 95 THR A CA 1
ATOM 699 C C . THR A 1 95 ? -3.354 -5.908 30.771 1.00 92.31 95 THR A C 1
ATOM 701 O O . THR A 1 95 ? -2.407 -6.127 30.016 1.00 92.31 95 THR A O 1
ATOM 704 N N . LEU A 1 96 ? -4.048 -4.775 30.733 1.00 91.31 96 LEU A N 1
ATOM 705 C CA . LEU A 1 96 ? -3.753 -3.666 29.833 1.00 91.31 96 LEU A CA 1
ATOM 706 C C . LEU A 1 96 ? -2.849 -2.664 30.565 1.00 91.31 96 LEU A C 1
ATOM 708 O O . LEU A 1 96 ? -3.287 -1.987 31.495 1.00 91.31 96 LEU A O 1
ATOM 712 N N . ALA A 1 97 ? -1.578 -2.580 30.170 1.00 89.31 97 ALA A N 1
ATOM 713 C CA . ALA A 1 97 ? -0.598 -1.663 30.756 1.00 89.31 97 ALA A CA 1
ATOM 714 C C . ALA A 1 97 ? -0.164 -0.610 29.730 1.00 89.31 97 ALA A C 1
ATOM 716 O O . ALA A 1 97 ? 0.245 -0.972 28.636 1.00 89.31 97 ALA A O 1
ATOM 717 N N . GLY A 1 98 ? -0.234 0.677 30.079 1.00 88.38 98 GLY A N 1
ATOM 718 C CA . GLY A 1 98 ? 0.132 1.808 29.213 1.00 88.38 98 GLY A CA 1
ATOM 719 C C . GLY A 1 98 ? -1.046 2.724 28.875 1.00 88.38 98 GLY A C 1
ATOM 720 O O . GLY A 1 98 ? -2.141 2.563 29.415 1.00 88.38 98 GLY A O 1
ATOM 721 N N . SER A 1 99 ? -0.800 3.720 28.020 1.00 90.06 99 SER A N 1
ATOM 722 C CA . SER A 1 99 ? -1.694 4.874 27.843 1.00 90.06 99 SER A CA 1
ATOM 723 C C . SER A 1 99 ? -2.682 4.768 26.685 1.00 90.06 99 SER A C 1
ATOM 725 O O . SER A 1 99 ? -3.758 5.361 26.745 1.00 90.06 99 SER A O 1
ATOM 727 N N . LEU A 1 100 ? -2.336 4.030 25.632 1.00 90.56 100 LEU A N 1
ATOM 728 C CA . LEU A 1 100 ? -3.150 3.882 24.428 1.00 90.56 100 LEU A CA 1
ATOM 729 C C . LEU A 1 100 ? -3.242 2.408 24.053 1.00 90.56 100 LEU A C 1
ATOM 731 O O . LEU A 1 100 ? -2.241 1.691 24.089 1.00 90.56 100 LEU A O 1
ATOM 735 N N . PHE A 1 101 ? -4.443 1.972 23.689 1.00 91.38 101 PHE A N 1
ATOM 736 C CA . PHE A 1 101 ? -4.699 0.629 23.178 1.00 91.38 101 PHE A CA 1
ATOM 737 C C . PHE A 1 101 ? -5.525 0.747 21.907 1.00 91.38 101 PHE A C 1
ATOM 739 O O . PHE A 1 101 ? -6.550 1.426 21.907 1.00 91.38 101 PHE A O 1
ATOM 746 N N . THR A 1 102 ? -5.103 0.078 20.841 1.00 90.31 102 THR A N 1
ATOM 747 C CA . THR A 1 102 ? -5.886 -0.044 19.616 1.00 90.31 102 THR A CA 1
ATOM 748 C C . THR A 1 102 ? -7.175 -0.790 19.929 1.00 90.31 102 THR A C 1
ATOM 750 O O . THR A 1 102 ? -7.166 -1.838 20.580 1.00 90.31 102 THR A O 1
ATOM 753 N N . LEU A 1 103 ? -8.285 -0.234 19.464 1.00 92.44 103 LEU A N 1
ATOM 754 C CA . LEU A 1 103 ? -9.604 -0.830 19.503 1.00 92.44 103 LEU A CA 1
ATOM 755 C C . LEU A 1 103 ? -9.980 -1.235 18.081 1.00 92.44 103 LEU A C 1
ATOM 757 O O . LEU A 1 103 ? -9.838 -0.456 17.143 1.00 92.44 103 LEU A O 1
ATOM 761 N N . HIS A 1 104 ? -10.483 -2.450 17.912 1.00 90.38 104 HIS A N 1
ATOM 762 C CA . HIS A 1 104 ? -10.918 -2.934 16.611 1.00 90.38 104 HIS A CA 1
ATOM 763 C C . HIS A 1 104 ? -12.267 -3.637 16.727 1.00 90.38 104 HIS A C 1
ATOM 765 O O . HIS A 1 104 ? -12.434 -4.553 17.530 1.00 90.38 104 HIS A O 1
ATOM 771 N N . CYS A 1 105 ? -13.226 -3.239 15.896 1.00 89.19 105 CYS A N 1
ATOM 772 C CA . CYS A 1 105 ? -14.545 -3.860 15.819 1.00 89.19 105 CYS A CA 1
ATOM 773 C C . CYS A 1 105 ? -14.588 -4.782 14.607 1.00 89.19 105 CYS A C 1
ATOM 775 O O . CYS A 1 105 ? -14.421 -4.316 13.481 1.00 89.19 105 CYS A O 1
ATOM 777 N N . SER A 1 106 ? -14.784 -6.084 14.825 1.00 82.69 106 SER A N 1
ATOM 778 C CA . SER A 1 106 ? -14.746 -7.027 13.708 1.00 82.69 106 SER A CA 1
ATOM 779 C C . SER A 1 106 ? -15.979 -6.895 12.813 1.00 82.69 106 SER A C 1
ATOM 781 O O . SER A 1 106 ? -17.102 -6.869 13.312 1.00 82.69 106 SER A O 1
ATOM 783 N N . GLN A 1 107 ? -15.760 -6.854 11.496 1.00 83.31 107 GLN A N 1
ATOM 784 C CA . GLN A 1 107 ? -16.773 -6.872 10.436 1.00 83.31 107 GLN A CA 1
ATOM 785 C C . GLN A 1 107 ? -17.821 -5.759 10.554 1.00 83.31 107 GLN A C 1
ATOM 787 O O . GLN A 1 107 ? -18.977 -5.928 10.161 1.00 83.31 107 GLN A O 1
ATOM 792 N N . ILE A 1 108 ? -17.410 -4.608 11.084 1.00 84.88 108 ILE A N 1
ATOM 793 C CA . ILE A 1 108 ? -18.271 -3.448 11.298 1.00 84.88 108 ILE A CA 1
ATOM 794 C C . ILE A 1 108 ? -17.726 -2.256 10.520 1.00 84.88 108 ILE A C 1
ATOM 796 O O . ILE A 1 108 ? -16.531 -1.965 10.551 1.00 84.88 108 ILE A O 1
ATOM 800 N N . HIS A 1 109 ? -18.628 -1.549 9.841 1.00 88.19 109 HIS A N 1
ATOM 801 C CA . HIS A 1 109 ? -18.301 -0.300 9.169 1.00 88.19 109 HIS A CA 1
ATOM 802 C C . HIS A 1 109 ? -18.179 0.835 10.193 1.00 88.19 109 HIS A C 1
ATOM 804 O O . HIS A 1 109 ? -19.110 1.108 10.954 1.00 88.19 109 HIS A O 1
ATOM 810 N N . ILE A 1 110 ? -17.034 1.515 10.185 1.00 86.25 110 ILE A N 1
ATOM 811 C CA . ILE A 1 110 ? -16.756 2.672 11.040 1.00 86.25 110 ILE A CA 1
ATOM 812 C C . ILE A 1 110 ? -16.800 3.939 10.191 1.00 86.25 110 ILE A C 1
ATOM 814 O O . ILE A 1 110 ? -15.918 4.160 9.369 1.00 86.25 110 ILE A O 1
ATOM 818 N N . ASP A 1 111 ? -17.796 4.794 10.402 1.00 87.12 111 ASP A N 1
ATOM 819 C CA . ASP A 1 111 ? -17.970 6.032 9.630 1.00 87.12 111 ASP A CA 1
ATOM 820 C C . ASP A 1 111 ? -16.986 7.133 10.080 1.00 87.12 111 ASP A C 1
ATOM 822 O O . ASP A 1 111 ? -17.326 8.078 10.794 1.00 87.12 111 ASP A O 1
ATOM 826 N N . LEU A 1 112 ? -15.717 6.955 9.713 1.00 89.31 112 LEU A N 1
ATOM 827 C CA . LEU A 1 112 ? -14.629 7.915 9.875 1.00 89.31 112 LEU A CA 1
ATOM 828 C C . LEU A 1 112 ? -13.957 8.168 8.522 1.00 89.31 112 LEU A C 1
ATOM 830 O O . LEU A 1 112 ? -13.852 7.242 7.713 1.00 89.31 112 LEU A O 1
ATOM 834 N N . PRO A 1 113 ? -13.456 9.387 8.262 1.00 92.56 113 PRO A N 1
ATOM 835 C CA . PRO A 1 113 ? -12.701 9.658 7.048 1.00 92.56 113 PRO A CA 1
ATOM 836 C C . PRO A 1 113 ? -11.396 8.854 7.037 1.00 92.56 113 PRO A C 1
ATOM 838 O O . PRO A 1 113 ? -10.689 8.782 8.039 1.00 92.56 113 PRO A O 1
ATOM 841 N N . THR A 1 114 ? -11.044 8.297 5.878 1.00 94.06 114 THR A N 1
ATOM 842 C CA . THR A 1 114 ? -9.830 7.474 5.730 1.00 94.06 114 THR A CA 1
ATOM 843 C C . THR A 1 114 ? -8.541 8.284 5.920 1.00 94.06 114 THR A C 1
ATOM 845 O O . THR A 1 114 ? -7.541 7.759 6.397 1.00 94.06 114 THR A O 1
ATOM 848 N N . LEU A 1 115 ? -8.573 9.586 5.608 1.00 95.75 115 LEU A N 1
ATOM 849 C CA . LEU A 1 115 ? -7.550 10.546 6.030 1.00 95.75 115 LEU A CA 1
ATOM 850 C C . LEU A 1 115 ? -8.096 11.418 7.161 1.00 95.75 115 LEU A C 1
ATOM 852 O O . LEU A 1 115 ? -8.975 12.261 6.921 1.00 95.75 115 LEU A O 1
ATOM 856 N N . SER A 1 116 ? -7.527 11.266 8.356 1.00 94.19 116 SER A N 1
ATOM 857 C CA . SER A 1 116 ? -7.795 12.162 9.483 1.00 94.19 116 SER A CA 1
ATOM 858 C C . SER A 1 116 ? -7.259 13.572 9.211 1.00 94.19 116 SER A C 1
ATOM 860 O O . SER A 1 116 ? -6.506 13.816 8.258 1.00 94.19 116 SER A O 1
ATOM 862 N N . ASP A 1 117 ? -7.660 14.544 10.027 1.00 94.94 117 ASP A N 1
ATOM 863 C CA . ASP A 1 117 ? -7.131 15.901 9.890 1.00 94.94 117 ASP A CA 1
ATOM 864 C C . ASP A 1 117 ? -5.659 15.977 10.318 1.00 94.94 117 ASP A C 1
ATOM 866 O O . ASP A 1 117 ? -4.889 16.720 9.702 1.00 94.94 117 ASP A O 1
ATOM 870 N N . GLU A 1 118 ? -5.241 15.134 11.264 1.00 94.69 118 GLU A N 1
ATOM 871 C CA . GLU A 1 118 ? -3.848 14.915 11.651 1.00 94.69 118 GLU A CA 1
ATOM 872 C C . GLU A 1 118 ? -3.029 14.337 10.490 1.00 94.69 118 GLU A C 1
ATOM 874 O O . GLU A 1 118 ? -1.964 14.870 10.172 1.00 94.69 118 GLU A O 1
ATOM 879 N N . ASP A 1 119 ? -3.536 13.313 9.790 1.00 97.31 119 ASP A N 1
ATOM 880 C CA . ASP A 1 119 ? -2.872 12.748 8.608 1.00 97.31 119 ASP A CA 1
ATOM 881 C C . ASP A 1 119 ? -2.683 13.824 7.533 1.00 97.31 119 ASP A C 1
ATOM 883 O O . ASP A 1 119 ? -1.588 14.004 6.988 1.00 97.31 119 ASP A O 1
ATOM 887 N N . LYS A 1 120 ? -3.735 14.603 7.249 1.00 97.00 120 LYS A N 1
ATOM 888 C CA . LYS A 1 120 ? -3.662 15.716 6.291 1.00 97.00 120 LYS A CA 1
ATOM 889 C C . LYS A 1 120 ? -2.648 16.772 6.732 1.00 97.00 120 LYS A C 1
ATOM 891 O O . LYS A 1 120 ? -1.966 17.344 5.880 1.00 97.00 120 LYS A O 1
ATOM 896 N N . ASP A 1 121 ? -2.553 17.074 8.024 1.00 97.31 121 ASP A N 1
ATOM 897 C CA . ASP A 1 121 ? -1.589 18.034 8.563 1.00 97.31 121 ASP A CA 1
ATOM 898 C C . ASP A 1 121 ? -0.144 17.541 8.409 1.00 97.31 121 ASP A C 1
ATOM 900 O O . ASP A 1 121 ? 0.702 18.273 7.888 1.00 97.31 121 ASP A O 1
ATOM 904 N N . VAL A 1 122 ? 0.127 16.275 8.740 1.00 97.56 122 VAL A N 1
ATOM 905 C CA . VAL A 1 122 ? 1.441 15.640 8.552 1.00 97.56 122 VAL A CA 1
ATOM 906 C C . VAL A 1 122 ? 1.819 15.595 7.071 1.00 97.56 122 VAL A C 1
ATOM 908 O O . VAL A 1 122 ? 2.942 15.955 6.704 1.00 97.56 122 VAL A O 1
ATOM 911 N N . ILE A 1 123 ? 0.891 15.234 6.182 1.00 97.38 123 ILE A N 1
ATOM 912 C CA . ILE A 1 123 ? 1.139 15.236 4.735 1.00 97.38 123 ILE A CA 1
ATOM 913 C C . ILE A 1 123 ? 1.478 16.654 4.246 1.00 97.38 123 ILE A C 1
ATOM 915 O O . ILE A 1 123 ? 2.409 16.815 3.456 1.00 97.38 123 ILE A O 1
ATOM 919 N N . ARG A 1 124 ? 0.790 17.697 4.731 1.00 96.56 124 ARG A N 1
ATOM 920 C CA . ARG A 1 124 ? 1.079 19.093 4.352 1.00 96.56 124 ARG A CA 1
ATOM 921 C C . ARG A 1 124 ? 2.416 19.589 4.895 1.00 96.56 124 ARG A C 1
ATOM 923 O O . ARG A 1 124 ? 3.196 20.170 4.145 1.00 96.56 124 ARG A O 1
ATOM 930 N N . LYS A 1 125 ? 2.670 19.397 6.191 1.00 95.88 125 LYS A N 1
ATOM 931 C CA . LYS A 1 125 ? 3.822 19.980 6.897 1.00 95.88 125 LYS A CA 1
ATOM 932 C C . LYS A 1 125 ? 5.104 19.183 6.717 1.00 95.88 125 LYS A C 1
ATOM 934 O O . LYS A 1 125 ? 6.182 19.766 6.753 1.00 95.88 125 LYS A O 1
ATOM 939 N N . TRP A 1 126 ? 5.001 17.872 6.526 1.00 96.19 126 TRP A N 1
ATOM 940 C CA . TRP A 1 126 ? 6.150 16.981 6.407 1.00 96.19 126 TRP A CA 1
ATOM 941 C C . TRP A 1 126 ? 6.186 16.261 5.058 1.00 96.19 126 TRP A C 1
ATOM 943 O O . TRP A 1 126 ? 7.224 16.265 4.398 1.00 96.19 126 TRP A O 1
ATOM 953 N N . GLY A 1 127 ? 5.066 15.702 4.592 1.00 95.81 127 GLY A N 1
ATOM 954 C CA . GLY A 1 127 ? 5.015 14.946 3.333 1.00 95.81 127 GLY A CA 1
ATOM 955 C C . GLY A 1 127 ? 5.386 15.776 2.098 1.00 95.81 127 GLY A C 1
ATOM 956 O O . GLY A 1 127 ? 6.239 15.367 1.305 1.00 95.81 127 GLY A O 1
ATOM 957 N N . ALA A 1 128 ? 4.790 16.961 1.949 1.00 94.56 128 ALA A N 1
ATOM 958 C CA . ALA A 1 128 ? 5.010 17.836 0.799 1.00 94.56 128 ALA A CA 1
ATOM 959 C C . ALA A 1 128 ? 6.438 18.412 0.743 1.00 94.56 128 ALA A C 1
ATOM 961 O O . ALA A 1 128 ? 7.069 18.286 -0.311 1.00 94.56 128 ALA A O 1
ATOM 962 N N . PRO A 1 129 ? 7.018 18.948 1.840 1.00 93.88 129 PRO A N 1
ATOM 963 C CA . PRO A 1 129 ? 8.416 19.386 1.840 1.00 93.88 129 PRO A CA 1
ATOM 964 C C . PRO A 1 129 ? 9.414 18.270 1.513 1.00 93.88 129 PRO A C 1
ATOM 966 O O . PRO A 1 129 ? 10.407 18.523 0.833 1.00 93.88 129 PRO A O 1
ATOM 969 N N . ASN A 1 130 ? 9.132 17.034 1.942 1.00 93.88 130 ASN A N 1
ATOM 970 C CA . ASN A 1 130 ? 9.996 15.875 1.699 1.00 93.88 130 ASN A CA 1
ATOM 971 C C . ASN A 1 130 ? 9.720 15.153 0.370 1.00 93.88 130 ASN A C 1
ATOM 973 O O . ASN A 1 130 ? 10.432 14.204 0.043 1.00 93.88 130 ASN A O 1
ATOM 977 N N . LYS A 1 131 ? 8.724 15.596 -0.413 1.00 93.38 131 LYS A N 1
ATOM 978 C CA . LYS A 1 131 ? 8.376 15.035 -1.732 1.00 93.38 131 LYS A CA 1
ATOM 979 C C . LYS A 1 131 ? 8.218 13.514 -1.704 1.00 93.38 131 LYS A C 1
ATOM 981 O O . LYS A 1 131 ? 8.873 12.795 -2.462 1.00 93.38 131 LYS A O 1
ATOM 986 N N . ILE A 1 132 ? 7.372 13.034 -0.795 1.00 96.06 132 ILE A N 1
ATOM 987 C CA . ILE A 1 132 ? 7.166 11.601 -0.574 1.00 96.06 132 ILE A CA 1
ATOM 988 C C . ILE A 1 132 ? 6.804 10.861 -1.873 1.00 96.06 132 ILE A C 1
ATOM 990 O O . ILE A 1 132 ? 5.892 11.241 -2.606 1.00 96.06 132 ILE A O 1
ATOM 994 N N . ASP A 1 133 ? 7.512 9.765 -2.148 1.00 95.94 133 ASP A N 1
ATOM 995 C CA . ASP A 1 133 ? 7.284 8.961 -3.359 1.00 95.94 133 ASP A CA 1
ATOM 996 C C . ASP A 1 133 ? 5.998 8.130 -3.290 1.00 95.94 133 ASP A C 1
ATOM 998 O O . ASP A 1 133 ? 5.348 7.879 -4.308 1.00 95.94 133 ASP A O 1
ATOM 1002 N N . PHE A 1 134 ? 5.642 7.721 -2.072 1.00 97.81 134 PHE A N 1
ATOM 1003 C CA . PHE A 1 134 ? 4.551 6.802 -1.778 1.00 97.81 134 PHE A CA 1
ATOM 1004 C C . PHE A 1 134 ? 3.774 7.273 -0.552 1.00 97.81 134 PHE A C 1
ATOM 1006 O O . PHE A 1 134 ? 4.401 7.595 0.467 1.00 97.81 134 PHE A O 1
ATOM 1013 N N . LEU A 1 135 ? 2.447 7.238 -0.650 1.00 98.19 135 LEU A N 1
ATOM 1014 C CA . LEU A 1 135 ? 1.515 7.311 0.469 1.00 98.19 135 LEU A CA 1
ATOM 1015 C C . LEU A 1 135 ? 0.936 5.912 0.692 1.00 98.19 135 LEU A C 1
ATOM 1017 O O . LEU A 1 135 ? 0.337 5.344 -0.215 1.00 98.19 135 LEU A O 1
ATOM 1021 N N . SER A 1 136 ? 1.133 5.360 1.878 1.00 97.94 136 SER A N 1
ATOM 1022 C CA . SER A 1 136 ? 0.546 4.099 2.319 1.00 97.94 136 SER A CA 1
ATOM 1023 C C . SER A 1 136 ? -0.723 4.452 3.100 1.00 97.94 136 SER A C 1
ATOM 1025 O O . SER A 1 136 ? -0.635 5.083 4.151 1.00 97.94 136 SER A O 1
ATOM 1027 N N . LEU A 1 137 ? -1.887 4.172 2.507 1.00 97.94 137 LEU A N 1
ATOM 1028 C CA . LEU A 1 137 ? -3.200 4.626 2.966 1.00 97.94 137 LEU A CA 1
ATOM 1029 C C . LEU A 1 137 ? -3.839 3.559 3.861 1.00 97.94 137 LEU A C 1
ATOM 1031 O O . LEU A 1 137 ? -4.333 2.544 3.365 1.00 97.94 137 LEU A O 1
ATOM 1035 N N . SER A 1 138 ? -3.796 3.789 5.170 1.00 95.88 138 SER A N 1
ATOM 1036 C CA . SER A 1 138 ? -4.354 2.895 6.197 1.00 95.88 138 SER A CA 1
ATOM 1037 C C . SER A 1 138 ? -5.873 2.782 6.117 1.00 95.88 138 SER A C 1
ATOM 1039 O O . SER A 1 138 ? -6.550 3.738 5.751 1.00 95.88 138 SER A O 1
ATOM 1041 N N . TYR A 1 139 ? -6.391 1.597 6.449 1.00 93.88 139 TYR A N 1
ATOM 1042 C CA . TYR A 1 139 ? -7.814 1.243 6.452 1.00 93.88 139 TYR A CA 1
ATOM 1043 C C . TYR A 1 139 ? -8.568 1.629 5.168 1.00 93.88 139 TYR A C 1
ATOM 1045 O O . TYR A 1 139 ? -9.679 2.160 5.220 1.00 93.88 139 TYR A O 1
ATOM 1053 N N . THR A 1 140 ? -7.980 1.355 3.998 1.00 96.44 140 THR A N 1
ATOM 1054 C CA . THR A 1 140 ? -8.678 1.587 2.725 1.00 96.44 140 THR A CA 1
ATOM 1055 C C . THR A 1 140 ? -9.832 0.591 2.584 1.00 96.44 140 THR A C 1
ATOM 1057 O O . THR A 1 140 ? -9.609 -0.622 2.594 1.00 96.44 140 THR A O 1
ATOM 1060 N N . ARG A 1 141 ? -11.060 1.096 2.434 1.00 94.94 141 ARG A N 1
ATOM 1061 C CA . ARG A 1 141 ? -12.301 0.301 2.398 1.00 94.94 141 ARG A CA 1
ATOM 1062 C C . ARG A 1 141 ? -12.991 0.327 1.049 1.00 94.94 141 ARG A C 1
ATOM 1064 O O . ARG A 1 141 ? -13.665 -0.640 0.707 1.00 94.94 141 ARG A O 1
ATOM 1071 N N . HIS A 1 142 ? -12.803 1.407 0.298 1.00 95.62 142 HIS A N 1
ATOM 1072 C CA . HIS A 1 142 ? -13.446 1.642 -0.988 1.00 95.62 142 HIS A CA 1
ATOM 1073 C C . HIS A 1 142 ? -12.515 2.320 -1.988 1.00 95.62 142 HIS A C 1
ATOM 1075 O O . HIS A 1 142 ? -11.543 2.985 -1.627 1.00 95.62 142 HIS A O 1
ATOM 1081 N N . ALA A 1 143 ? -12.866 2.224 -3.270 1.00 97.00 143 ALA A N 1
ATOM 1082 C CA . ALA A 1 143 ? -12.209 2.985 -4.334 1.00 97.00 143 ALA A CA 1
ATOM 1083 C C . ALA A 1 143 ? -12.210 4.501 -4.060 1.00 97.00 143 ALA A C 1
ATOM 1085 O O . ALA A 1 143 ? -11.250 5.205 -4.376 1.00 97.00 143 ALA A O 1
ATOM 1086 N N . GLU A 1 144 ? -13.279 5.000 -3.439 1.00 97.50 144 GLU A N 1
ATOM 1087 C CA . GLU A 1 144 ? -13.440 6.422 -3.150 1.00 97.50 144 GLU A CA 1
ATOM 1088 C C . GLU A 1 144 ? -12.404 6.954 -2.151 1.00 97.50 144 GLU A C 1
ATOM 1090 O O . GLU A 1 144 ? -11.931 8.076 -2.312 1.00 97.50 144 GLU A O 1
ATOM 1095 N N . ASP A 1 145 ? -11.950 6.135 -1.199 1.00 97.50 145 ASP A N 1
ATOM 1096 C CA . ASP A 1 145 ? -10.881 6.510 -0.264 1.00 97.50 145 ASP A CA 1
ATOM 1097 C C . ASP A 1 145 ? -9.589 6.874 -1.006 1.00 97.50 145 ASP A C 1
ATOM 1099 O O . ASP A 1 145 ? -8.923 7.873 -0.714 1.00 97.50 145 ASP A O 1
ATOM 1103 N N . VAL A 1 146 ? -9.253 6.072 -2.020 1.00 98.31 146 VAL A N 1
ATOM 1104 C CA . VAL A 1 146 ? -8.074 6.283 -2.862 1.00 98.31 146 VAL A CA 1
ATOM 1105 C C . VAL A 1 146 ? -8.242 7.544 -3.707 1.00 98.31 146 VAL A C 1
ATOM 1107 O O . VAL A 1 146 ? -7.297 8.329 -3.831 1.00 98.31 146 VAL A O 1
ATOM 1110 N N . ARG A 1 147 ? -9.439 7.776 -4.264 1.00 98.12 147 ARG A N 1
ATOM 1111 C CA . ARG A 1 147 ? -9.736 8.981 -5.055 1.00 98.12 147 ARG A CA 1
ATOM 1112 C C . ARG A 1 147 ? -9.645 10.246 -4.213 1.00 98.12 147 ARG A C 1
ATOM 1114 O O . ARG A 1 147 ? -8.990 11.194 -4.640 1.00 98.12 147 ARG A O 1
ATOM 1121 N N . GLN A 1 148 ? -10.203 10.244 -3.005 1.00 97.38 148 GLN A N 1
ATOM 1122 C CA . GLN A 1 148 ? -10.119 11.371 -2.075 1.00 97.38 148 GLN A CA 1
ATOM 1123 C C . GLN A 1 148 ? -8.674 11.660 -1.660 1.00 97.38 148 GLN A C 1
ATOM 1125 O O . GLN A 1 148 ? -8.238 12.814 -1.692 1.00 97.38 148 GLN A O 1
ATOM 1130 N N . ALA A 1 149 ? -7.893 10.624 -1.332 1.00 97.75 149 ALA A N 1
ATOM 1131 C CA . ALA A 1 149 ? -6.472 10.781 -1.035 1.00 97.75 149 ALA A CA 1
ATOM 1132 C C . ALA A 1 149 ? -5.702 11.348 -2.240 1.00 97.75 149 ALA A C 1
ATOM 1134 O O . ALA A 1 149 ? -4.876 12.252 -2.087 1.00 97.75 149 ALA A O 1
ATOM 1135 N N . ARG A 1 150 ? -6.011 10.888 -3.459 1.00 97.75 150 ARG A N 1
ATOM 1136 C CA . ARG A 1 150 ? -5.408 11.407 -4.693 1.00 97.75 150 ARG A CA 1
ATOM 1137 C C . ARG A 1 150 ? -5.776 12.858 -4.956 1.00 97.75 150 ARG A C 1
ATOM 1139 O O . ARG A 1 150 ? -4.897 13.657 -5.280 1.00 97.75 150 ARG A O 1
ATOM 1146 N N . GLU A 1 151 ? -7.046 13.213 -4.797 1.00 97.06 151 GLU A N 1
ATOM 1147 C CA . GLU A 1 151 ? -7.515 14.588 -4.935 1.00 97.06 151 GLU A CA 1
ATOM 1148 C C . GLU A 1 151 ? -6.804 15.495 -3.924 1.00 97.06 151 GLU A C 1
ATOM 1150 O O . GLU A 1 151 ? -6.308 16.564 -4.286 1.00 97.06 151 GLU A O 1
ATOM 1155 N N . PHE A 1 152 ? -6.677 15.049 -2.675 1.00 97.31 152 PHE A N 1
ATOM 1156 C CA . PHE A 1 152 ? -5.965 15.778 -1.634 1.00 97.31 152 PHE A CA 1
ATOM 1157 C C . PHE A 1 152 ? -4.488 16.015 -1.987 1.00 97.31 152 PHE A C 1
ATOM 1159 O O . PHE A 1 152 ? -4.036 17.161 -1.971 1.00 97.31 152 PHE A O 1
ATOM 1166 N N . LEU A 1 153 ? -3.751 14.970 -2.380 1.00 96.94 153 LEU A N 1
ATOM 1167 C CA . LEU A 1 153 ? -2.345 15.076 -2.795 1.00 96.94 153 LEU A CA 1
ATOM 1168 C C . LEU A 1 153 ? -2.165 15.968 -4.031 1.00 96.94 153 LEU A C 1
ATOM 1170 O O . LEU A 1 153 ? -1.192 16.720 -4.113 1.00 96.94 153 LEU A O 1
ATOM 1174 N N . SER A 1 154 ? -3.115 15.942 -4.973 1.00 94.81 154 SER A N 1
ATOM 1175 C CA . SER A 1 154 ? -3.060 16.766 -6.189 1.00 94.81 154 SER A CA 1
ATOM 1176 C C . SER A 1 154 ? -3.057 18.273 -5.901 1.00 94.81 154 SER A C 1
ATOM 1178 O O . SER A 1 154 ? -2.488 19.051 -6.667 1.00 94.81 154 SER A O 1
ATOM 1180 N N . LYS A 1 155 ? -3.630 18.683 -4.761 1.00 94.69 155 LYS A N 1
ATOM 1181 C CA . LYS A 1 155 ? -3.671 20.078 -4.298 1.00 94.69 155 LYS A CA 1
ATOM 1182 C C . LYS A 1 155 ? -2.363 20.517 -3.619 1.00 94.69 155 LYS A C 1
ATOM 1184 O O . LYS A 1 155 ? -2.204 21.698 -3.324 1.00 94.69 155 LYS A O 1
ATOM 1189 N N . LEU A 1 156 ? -1.416 19.600 -3.393 1.00 92.81 156 LEU A N 1
ATOM 1190 C CA . LEU A 1 156 ? -0.169 19.820 -2.644 1.00 92.81 156 LEU A CA 1
ATOM 1191 C C . LEU A 1 156 ? 1.084 19.836 -3.542 1.00 92.81 156 LEU A C 1
ATOM 1193 O O . LEU A 1 156 ? 2.128 19.272 -3.209 1.00 92.81 156 LEU A O 1
ATOM 1197 N N . GLY A 1 157 ? 0.996 20.512 -4.690 1.00 83.44 157 GLY A N 1
ATOM 1198 C CA . GLY A 1 157 ? 2.137 20.774 -5.571 1.00 83.44 157 GLY A CA 1
ATOM 1199 C C . GLY A 1 157 ? 2.735 19.509 -6.202 1.00 83.44 157 GLY A C 1
ATOM 1200 O O . GLY A 1 157 ? 2.076 18.806 -6.973 1.00 83.44 157 GLY A O 1
ATOM 1201 N N . ASP A 1 158 ? 4.007 19.230 -5.900 1.00 81.00 158 ASP A N 1
ATOM 1202 C CA . ASP A 1 158 ? 4.758 18.106 -6.485 1.00 81.00 158 ASP A CA 1
ATOM 1203 C C . ASP A 1 158 ? 4.217 16.725 -6.049 1.00 81.00 158 ASP A C 1
ATOM 1205 O O . ASP A 1 158 ? 4.540 15.721 -6.683 1.00 81.00 158 ASP A O 1
ATOM 1209 N N . LEU A 1 159 ? 3.354 16.654 -5.023 1.00 90.88 159 LEU A N 1
ATOM 1210 C CA . LEU A 1 159 ? 2.754 15.391 -4.565 1.00 90.88 159 LEU A CA 1
ATOM 1211 C C . LEU A 1 159 ? 1.690 14.817 -5.511 1.00 90.88 159 LEU A C 1
ATOM 1213 O O . LEU A 1 159 ? 1.244 13.690 -5.322 1.00 90.88 159 LEU A O 1
ATOM 1217 N N . SER A 1 160 ? 1.325 15.529 -6.579 1.00 89.25 160 SER A N 1
ATOM 1218 C CA . SER A 1 160 ? 0.466 14.983 -7.645 1.00 89.25 160 SER A CA 1
ATOM 1219 C C . SER A 1 160 ? 1.006 13.690 -8.276 1.00 89.25 160 SER A C 1
ATOM 1221 O O . SER A 1 160 ? 0.242 12.930 -8.867 1.00 89.25 160 SER A O 1
ATOM 1223 N N . GLN A 1 161 ? 2.312 13.433 -8.160 1.00 89.56 161 GLN A N 1
ATOM 1224 C CA . GLN A 1 161 ? 2.954 12.225 -8.678 1.00 89.56 161 GLN A CA 1
ATOM 1225 C C . GLN A 1 161 ? 2.997 11.075 -7.650 1.00 89.56 161 GLN A C 1
ATOM 1227 O O . GLN A 1 161 ? 3.233 9.930 -8.036 1.00 89.56 161 GLN A O 1
ATOM 1232 N N . THR A 1 162 ? 2.765 11.352 -6.361 1.00 95.62 162 THR A N 1
ATOM 1233 C CA . THR A 1 162 ? 2.789 10.367 -5.264 1.00 95.62 162 THR A CA 1
ATOM 1234 C C . THR A 1 162 ? 1.890 9.181 -5.563 1.00 95.62 162 THR A C 1
ATOM 1236 O O . THR A 1 162 ? 0.708 9.327 -5.876 1.00 95.62 162 THR A O 1
ATOM 1239 N N . GLN A 1 163 ? 2.496 7.993 -5.496 1.00 96.50 163 GLN A N 1
ATOM 1240 C CA . GLN A 1 163 ? 1.780 6.743 -5.680 1.00 96.50 163 GLN A CA 1
ATOM 1241 C C . GLN A 1 163 ? 1.065 6.370 -4.383 1.00 96.50 163 GLN A C 1
ATOM 1243 O O . GLN A 1 163 ? 1.648 6.483 -3.303 1.00 96.50 163 GLN A O 1
ATOM 1248 N N . ILE A 1 164 ? -0.183 5.924 -4.489 1.00 98.31 164 ILE A N 1
ATOM 1249 C CA . ILE A 1 164 ? -1.006 5.538 -3.342 1.00 98.31 164 ILE A CA 1
ATOM 1250 C C . ILE A 1 164 ? -1.041 4.019 -3.250 1.00 98.31 164 ILE A C 1
ATOM 1252 O O . ILE A 1 164 ? -1.508 3.337 -4.163 1.00 98.31 164 ILE A O 1
ATOM 1256 N N . PHE A 1 165 ? -0.540 3.505 -2.133 1.00 98.06 165 PHE A N 1
ATOM 1257 C CA . PHE A 1 165 ? -0.603 2.104 -1.763 1.00 98.06 165 PHE A CA 1
ATOM 1258 C C . PHE A 1 165 ? -1.770 1.926 -0.799 1.00 98.06 165 PHE A C 1
ATOM 1260 O O . PHE A 1 165 ? -1.692 2.364 0.345 1.00 98.06 165 PHE A O 1
ATOM 1267 N N . ALA A 1 166 ? -2.852 1.309 -1.261 1.00 97.75 166 ALA A N 1
ATOM 1268 C CA . ALA A 1 166 ? -3.998 1.023 -0.411 1.00 97.75 166 ALA A CA 1
ATOM 1269 C C . ALA A 1 166 ? -3.662 -0.136 0.532 1.00 97.75 166 ALA A C 1
ATOM 1271 O O . ALA A 1 166 ? -3.309 -1.234 0.080 1.00 97.75 166 ALA A O 1
ATOM 1272 N N . LYS A 1 167 ? -3.761 0.103 1.840 1.00 96.75 167 LYS A N 1
ATOM 1273 C CA . LYS A 1 167 ? -3.635 -0.947 2.848 1.00 96.75 167 LYS A CA 1
ATOM 1274 C C . LYS A 1 167 ? -5.006 -1.576 3.053 1.00 96.75 167 LYS A C 1
ATOM 1276 O O . LYS A 1 167 ? -5.956 -0.900 3.444 1.00 96.75 167 LYS A O 1
ATOM 1281 N N . ILE A 1 168 ? -5.094 -2.872 2.776 1.00 94.00 168 ILE A N 1
ATOM 1282 C CA . ILE A 1 168 ? -6.281 -3.680 3.037 1.00 94.00 168 ILE A CA 1
ATOM 1283 C C . ILE A 1 168 ? -6.111 -4.309 4.412 1.00 94.00 168 ILE A C 1
ATOM 1285 O O . ILE A 1 168 ? -5.222 -5.142 4.618 1.00 94.00 168 ILE A O 1
ATOM 1289 N N . GLU A 1 169 ? -6.932 -3.847 5.348 1.00 91.81 169 GLU A N 1
ATOM 1290 C CA . GLU A 1 169 ? -6.744 -4.077 6.786 1.00 91.81 169 GLU A CA 1
ATOM 1291 C C . GLU A 1 169 ? -7.970 -4.704 7.453 1.00 91.81 169 GLU A C 1
ATOM 1293 O O . GLU A 1 169 ? -7.852 -5.225 8.555 1.00 91.81 169 GLU A O 1
ATOM 1298 N N . ASN A 1 170 ? -9.113 -4.705 6.765 1.00 90.31 170 ASN A N 1
ATOM 1299 C CA . ASN A 1 170 ? -10.383 -5.240 7.239 1.00 90.31 170 ASN A CA 1
ATOM 1300 C C . ASN A 1 170 ? -11.141 -5.976 6.114 1.00 90.31 170 ASN A C 1
ATOM 1302 O O . ASN A 1 170 ? -10.763 -5.948 4.936 1.00 90.31 170 ASN A O 1
ATOM 1306 N N . VAL A 1 171 ? -12.223 -6.656 6.484 1.00 90.06 171 VAL A N 1
ATOM 1307 C CA . VAL A 1 171 ? -13.096 -7.434 5.598 1.00 90.06 171 VAL A CA 1
ATOM 1308 C C . VAL A 1 171 ? -13.805 -6.544 4.582 1.00 90.06 171 VAL A C 1
ATOM 1310 O O . VAL A 1 171 ? -13.997 -6.956 3.441 1.00 90.06 171 VAL A O 1
ATOM 1313 N N . GLU A 1 172 ? -14.150 -5.314 4.954 1.00 92.31 172 GLU A N 1
ATOM 1314 C CA . GLU A 1 172 ? -14.766 -4.344 4.047 1.00 92.31 172 GLU A CA 1
ATOM 1315 C C . GLU A 1 172 ? -13.855 -4.041 2.846 1.00 92.31 172 GLU A C 1
ATOM 1317 O O . GLU A 1 172 ? -14.266 -4.221 1.699 1.00 92.31 172 GLU A O 1
ATOM 1322 N N . GLY A 1 173 ? -12.583 -3.715 3.092 1.00 93.06 173 GLY A N 1
ATOM 1323 C CA . GLY A 1 173 ? -11.592 -3.524 2.032 1.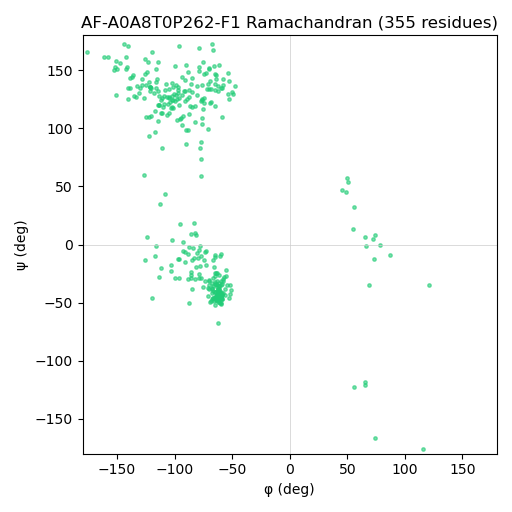00 93.06 173 GLY A CA 1
ATOM 1324 C C . GLY A 1 173 ? -11.332 -4.794 1.212 1.00 93.06 173 GLY A C 1
ATOM 1325 O O . GLY A 1 173 ? -11.072 -4.718 0.012 1.00 93.06 173 GLY A O 1
ATOM 1326 N N . LEU A 1 174 ? -11.450 -5.987 1.810 1.00 90.69 174 LEU A N 1
ATOM 1327 C CA . LEU A 1 174 ? -11.362 -7.257 1.071 1.00 90.69 174 LEU A CA 1
ATOM 1328 C C . LEU A 1 174 ? -12.566 -7.510 0.154 1.00 90.69 174 LEU A C 1
ATOM 1330 O O . LEU A 1 174 ? -12.413 -8.098 -0.927 1.00 90.69 174 LEU A O 1
ATOM 1334 N N . ASN A 1 175 ? -13.756 -7.083 0.571 1.00 91.31 175 ASN A N 1
ATOM 1335 C CA . ASN A 1 175 ? -14.977 -7.193 -0.219 1.00 91.31 175 ASN A CA 1
ATOM 1336 C C . ASN A 1 175 ? -14.945 -6.241 -1.421 1.00 91.31 175 ASN A C 1
ATOM 1338 O O . ASN A 1 175 ? -15.326 -6.646 -2.518 1.00 91.31 175 ASN A O 1
ATOM 1342 N N . HIS A 1 176 ? -14.395 -5.037 -1.249 1.00 93.62 176 HIS A N 1
ATOM 1343 C CA . HIS A 1 176 ? -14.224 -4.032 -2.308 1.00 93.62 176 HIS A CA 1
ATOM 1344 C C . HIS A 1 176 ? -12.839 -4.058 -2.970 1.00 93.62 176 HIS A C 1
ATOM 1346 O O . HIS A 1 176 ? -12.435 -3.118 -3.653 1.00 93.62 176 HIS A O 1
ATOM 1352 N N . PHE A 1 177 ? -12.096 -5.152 -2.806 1.00 91.94 177 PHE A N 1
ATOM 1353 C CA . PHE A 1 177 ? -10.719 -5.261 -3.284 1.00 91.94 177 PHE A CA 1
ATOM 1354 C C . PHE A 1 177 ? -10.556 -4.896 -4.764 1.00 91.94 177 PHE A C 1
ATOM 1356 O O . PHE A 1 177 ? -9.601 -4.216 -5.127 1.00 91.94 177 PHE A O 1
ATOM 1363 N N . ASP A 1 178 ? -11.480 -5.345 -5.617 1.00 91.06 178 ASP A N 1
ATOM 1364 C CA . ASP A 1 178 ? -11.371 -5.172 -7.067 1.00 91.06 178 ASP A CA 1
ATOM 1365 C C . ASP A 1 178 ? -11.503 -3.694 -7.484 1.00 91.06 178 ASP A C 1
ATOM 1367 O O . ASP A 1 178 ? -10.780 -3.244 -8.373 1.00 91.06 178 ASP A O 1
ATOM 1371 N N . GLU A 1 179 ? -12.370 -2.918 -6.824 1.00 95.06 179 GLU A N 1
ATOM 1372 C CA . GLU A 1 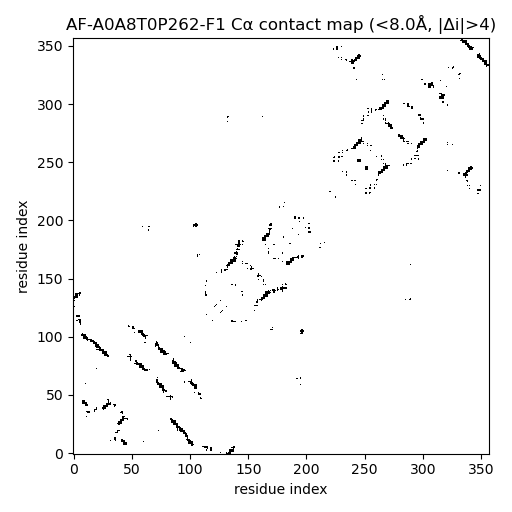179 ? -12.504 -1.481 -7.095 1.00 95.06 179 GLU A CA 1
ATOM 1373 C C . GLU A 1 179 ? -11.338 -0.674 -6.505 1.00 95.06 179 GLU A C 1
ATOM 1375 O O . GLU A 1 179 ? -10.848 0.254 -7.147 1.00 95.06 179 GLU A O 1
ATOM 1380 N N . ILE A 1 180 ? -10.827 -1.061 -5.330 1.00 95.81 180 ILE A N 1
ATOM 1381 C CA . ILE A 1 180 ? -9.646 -0.431 -4.723 1.00 95.81 180 ILE A CA 1
ATOM 1382 C C . ILE A 1 180 ? -8.420 -0.667 -5.606 1.00 95.81 180 ILE A C 1
ATOM 1384 O O . ILE A 1 180 ? -7.667 0.263 -5.891 1.00 95.81 180 ILE A O 1
ATOM 1388 N N . LEU A 1 181 ? -8.239 -1.903 -6.080 1.00 92.38 181 LEU A N 1
ATOM 1389 C CA . LEU A 1 181 ? -7.166 -2.277 -6.998 1.00 92.38 181 LEU A CA 1
ATOM 1390 C C . LEU A 1 181 ? -7.211 -1.458 -8.292 1.00 92.38 181 LEU A C 1
ATOM 1392 O O . LEU A 1 181 ? -6.160 -1.196 -8.875 1.00 92.38 181 LEU A O 1
ATOM 1396 N N . ALA A 1 182 ? -8.403 -1.058 -8.738 1.00 92.12 182 ALA A N 1
ATOM 1397 C CA . ALA A 1 182 ? -8.552 -0.281 -9.957 1.00 92.12 182 ALA A CA 1
ATOM 1398 C C . ALA A 1 182 ? -8.029 1.159 -9.838 1.00 92.12 182 ALA A C 1
ATOM 1400 O O . ALA A 1 182 ? -7.534 1.709 -10.825 1.00 92.12 182 ALA A O 1
ATOM 1401 N N . GLU A 1 183 ? -8.111 1.744 -8.641 1.00 95.62 183 GLU A N 1
ATOM 1402 C CA . GLU A 1 183 ? -7.731 3.135 -8.360 1.00 95.62 183 GLU A CA 1
ATOM 1403 C C . GLU A 1 183 ? -6.339 3.280 -7.717 1.00 95.62 183 GLU A C 1
ATOM 1405 O O . GLU A 1 183 ? -5.673 4.310 -7.874 1.00 95.62 183 GLU A O 1
ATOM 1410 N N . ALA A 1 184 ? -5.894 2.274 -6.959 1.00 96.44 184 ALA A N 1
ATOM 1411 C CA . ALA A 1 184 ? -4.623 2.298 -6.242 1.00 96.44 184 ALA A CA 1
ATOM 1412 C C . ALA A 1 184 ? -3.427 1.997 -7.163 1.00 96.44 184 ALA A C 1
ATOM 1414 O O . ALA A 1 184 ? -3.513 1.214 -8.107 1.00 96.44 184 ALA A O 1
ATOM 1415 N N . ASP A 1 185 ? -2.262 2.572 -6.852 1.00 95.00 185 ASP A N 1
ATOM 1416 C CA . ASP A 1 185 ? -1.012 2.260 -7.566 1.00 95.00 185 ASP A CA 1
ATOM 1417 C C . ASP A 1 185 ? -0.353 0.973 -7.052 1.00 95.00 185 ASP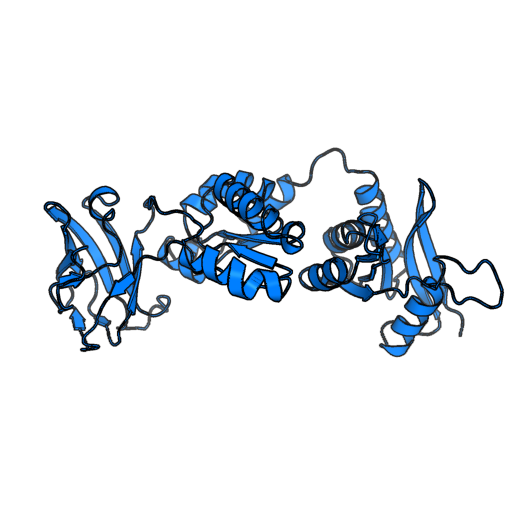 A C 1
ATOM 1419 O O . ASP A 1 185 ? 0.493 0.372 -7.723 1.00 95.00 185 ASP A O 1
ATOM 1423 N N . GLY A 1 186 ? -0.732 0.557 -5.845 1.00 93.75 186 GLY A N 1
ATOM 1424 C CA . GLY A 1 186 ? -0.260 -0.647 -5.190 1.00 93.75 186 GLY A CA 1
ATOM 1425 C C . GLY A 1 186 ? -1.194 -1.069 -4.065 1.00 93.75 186 GLY A C 1
ATOM 1426 O O . GLY A 1 186 ? -1.989 -0.279 -3.564 1.00 93.75 186 GLY A O 1
ATOM 1427 N N . ILE A 1 187 ? -1.075 -2.330 -3.663 1.00 93.56 187 ILE A N 1
ATOM 1428 C CA . ILE A 1 187 ? -1.843 -2.911 -2.565 1.00 93.56 187 ILE A CA 1
ATOM 1429 C C . ILE A 1 187 ? -0.879 -3.431 -1.504 1.00 93.56 187 ILE A C 1
ATOM 1431 O O . ILE A 1 187 ? 0.096 -4.115 -1.826 1.00 93.56 187 ILE A O 1
ATOM 1435 N N . ILE A 1 188 ? -1.189 -3.153 -0.241 1.00 94.00 188 ILE A N 1
ATOM 1436 C CA . ILE A 1 188 ? -0.549 -3.749 0.930 1.00 94.00 188 ILE A CA 1
ATOM 1437 C C . ILE A 1 188 ? -1.607 -4.581 1.652 1.00 94.00 188 ILE A C 1
ATOM 1439 O O . ILE A 1 188 ? -2.628 -4.060 2.082 1.00 94.00 188 ILE A O 1
ATOM 1443 N N . LEU A 1 189 ? -1.376 -5.887 1.788 1.00 91.00 189 LEU A N 1
ATOM 1444 C CA . LEU A 1 189 ? -2.219 -6.746 2.623 1.00 91.00 189 LEU A CA 1
ATOM 1445 C C . LEU A 1 189 ? -1.674 -6.722 4.057 1.00 91.00 189 LEU A C 1
ATOM 1447 O O . LEU A 1 189 ? -0.699 -7.417 4.367 1.00 91.00 189 LEU A O 1
ATOM 1451 N N . SER A 1 190 ? -2.280 -5.911 4.925 1.00 90.31 190 SER A N 1
ATOM 1452 C CA . SER A 1 190 ? -1.843 -5.732 6.314 1.00 90.31 190 SER A CA 1
ATOM 1453 C C . SER A 1 190 ? -2.296 -6.901 7.183 1.00 90.31 190 SER A C 1
ATOM 1455 O O . SER A 1 190 ? -3.302 -6.832 7.882 1.00 90.31 190 SER A O 1
ATOM 1457 N N . ARG A 1 191 ? -1.526 -7.994 7.165 1.00 88.06 191 ARG A N 1
ATOM 1458 C CA . ARG A 1 191 ? -1.839 -9.236 7.904 1.00 88.06 191 ARG A CA 1
ATOM 1459 C C . ARG A 1 191 ? -2.063 -9.046 9.406 1.00 88.06 191 ARG A C 1
ATOM 1461 O O . ARG A 1 191 ? -2.747 -9.868 9.996 1.00 88.06 191 ARG A O 1
ATOM 1468 N N . GLY A 1 192 ? -1.464 -8.015 10.003 1.00 83.69 192 GLY A N 1
ATOM 1469 C CA . GLY A 1 192 ? -1.671 -7.686 11.410 1.00 83.69 192 GLY A CA 1
ATOM 1470 C C . GLY A 1 192 ? -3.125 -7.327 11.685 1.00 83.69 192 GLY A C 1
ATOM 1471 O O . GLY A 1 192 ? -3.835 -8.107 12.305 1.00 83.69 192 GLY A O 1
ATOM 1472 N N . ASN A 1 193 ? -3.574 -6.197 11.140 1.00 85.62 193 ASN A N 1
ATOM 1473 C CA . ASN A 1 193 ? -4.952 -5.725 11.292 1.00 85.62 193 ASN A CA 1
ATOM 1474 C C . ASN A 1 193 ? -5.970 -6.721 10.711 1.00 85.62 193 ASN A C 1
ATOM 1476 O O . ASN A 1 193 ? -6.944 -7.062 11.378 1.00 85.62 193 ASN A O 1
ATOM 1480 N N . LEU A 1 194 ? -5.681 -7.312 9.542 1.00 87.38 194 LEU A N 1
ATOM 1481 C CA . LEU A 1 194 ? -6.549 -8.341 8.957 1.00 87.38 194 LEU A CA 1
ATOM 1482 C C . LEU A 1 194 ? -6.716 -9.565 9.860 1.00 87.38 194 LEU A C 1
ATOM 1484 O O . LEU A 1 194 ? -7.763 -10.195 9.810 1.00 87.38 194 LEU A O 1
ATOM 1488 N N . GLY A 1 195 ? -5.707 -9.924 10.656 1.00 85.12 195 GLY A N 1
ATOM 1489 C CA . GLY A 1 195 ? -5.789 -11.039 11.602 1.00 85.12 195 GLY A CA 1
ATOM 1490 C C . GLY A 1 195 ? -6.570 -10.739 12.874 1.00 85.12 195 GLY A C 1
ATOM 1491 O O . GLY A 1 195 ? -6.850 -11.666 13.628 1.00 85.12 195 GLY A O 1
ATOM 1492 N N . ILE A 1 196 ? -6.926 -9.475 13.105 1.00 84.19 196 ILE A N 1
ATOM 1493 C CA . ILE A 1 196 ? -7.898 -9.090 14.129 1.00 84.19 196 ILE A CA 1
ATOM 1494 C C . ILE A 1 196 ? -9.316 -9.197 13.557 1.00 84.19 196 ILE A C 1
ATOM 1496 O O . ILE A 1 196 ? -10.234 -9.622 14.253 1.00 84.19 196 ILE A O 1
ATOM 1500 N N . ASP A 1 197 ? -9.499 -8.830 12.285 1.00 85.88 197 ASP A N 1
ATOM 1501 C CA . ASP A 1 197 ? -10.822 -8.802 11.660 1.00 85.88 197 ASP A CA 1
ATOM 1502 C C . ASP A 1 197 ? -11.282 -10.150 11.078 1.00 85.88 197 ASP A C 1
ATOM 1504 O O . ASP A 1 197 ? -12.475 -10.435 10.963 1.00 85.88 197 ASP A O 1
ATOM 1508 N N . LEU A 1 198 ? -10.331 -11.000 10.699 1.00 84.50 198 LEU A N 1
ATOM 1509 C CA . LEU A 1 198 ? -10.564 -12.352 10.212 1.00 84.50 198 LEU A CA 1
ATOM 1510 C C . LEU A 1 198 ? -9.949 -13.376 11.160 1.00 84.50 198 LEU A C 1
ATOM 1512 O O . LEU A 1 198 ? -8.888 -13.119 11.728 1.00 84.50 198 LEU A O 1
ATOM 1516 N N . PRO A 1 199 ? -10.524 -14.592 11.228 1.00 83.38 199 PRO A N 1
ATOM 1517 C CA . PRO A 1 199 ? -9.832 -15.717 11.837 1.00 83.38 199 PRO A CA 1
ATOM 1518 C C . PRO A 1 199 ? -8.409 -15.847 11.257 1.00 83.38 199 PRO A C 1
ATOM 1520 O O . PRO A 1 199 ? -8.269 -15.822 10.023 1.00 83.38 199 PRO A O 1
ATOM 1523 N N . PRO A 1 200 ? -7.358 -15.980 12.089 1.00 82.12 200 PRO A N 1
ATOM 1524 C CA . PRO A 1 200 ? -5.965 -15.981 11.638 1.00 82.12 200 PRO A CA 1
ATOM 1525 C C . PRO A 1 200 ? -5.671 -16.975 10.504 1.00 82.12 200 PRO A C 1
ATOM 1527 O O . PRO A 1 200 ? -4.910 -16.675 9.582 1.00 82.12 200 PRO A O 1
ATOM 1530 N N . GLU A 1 201 ? -6.329 -18.135 10.508 1.00 83.19 201 GLU A N 1
ATOM 1531 C CA . GLU A 1 201 ? -6.214 -19.167 9.477 1.00 83.19 201 GLU A CA 1
ATOM 1532 C C . GLU A 1 201 ? -6.749 -18.744 8.095 1.00 83.19 201 GLU A C 1
ATOM 1534 O O . GLU A 1 201 ? -6.379 -19.339 7.083 1.00 83.19 201 GLU A O 1
ATOM 1539 N N . LYS A 1 202 ? -7.589 -17.701 8.025 1.00 83.06 202 LYS A N 1
ATOM 1540 C CA . LYS A 1 202 ? -8.152 -17.148 6.779 1.00 83.06 202 LYS A CA 1
ATOM 1541 C C . LYS A 1 202 ? -7.386 -15.939 6.238 1.00 83.06 202 LYS A C 1
ATOM 1543 O O . LYS A 1 202 ? -7.596 -15.567 5.084 1.00 83.06 202 LYS A O 1
ATOM 1548 N N . VAL A 1 203 ? -6.487 -15.341 7.025 1.00 83.12 203 VAL A N 1
ATOM 1549 C CA . VAL A 1 203 ? -5.698 -14.159 6.618 1.00 83.12 203 VAL A CA 1
ATOM 1550 C C . VAL A 1 203 ? -4.780 -14.488 5.438 1.00 83.12 203 VAL A C 1
ATOM 1552 O O . VAL A 1 203 ? -4.575 -13.673 4.535 1.00 83.12 203 VAL A O 1
ATOM 1555 N N . PHE A 1 204 ? -4.230 -15.703 5.413 1.00 72.50 204 PHE A N 1
ATOM 1556 C CA . PHE A 1 204 ? -3.325 -16.148 4.361 1.00 72.50 204 PHE A CA 1
ATOM 1557 C C . PHE A 1 204 ? -4.091 -16.807 3.204 1.00 72.50 204 PHE A C 1
ATOM 1559 O O . PHE A 1 204 ? -4.231 -18.024 3.148 1.00 72.50 204 PHE A O 1
ATOM 1566 N N . ASN A 1 205 ? -4.554 -16.005 2.239 1.00 77.00 205 ASN A N 1
ATOM 1567 C CA . ASN A 1 205 ? -5.125 -16.520 0.986 1.00 77.00 205 ASN A CA 1
ATOM 1568 C C . ASN A 1 205 ? -4.461 -15.911 -0.259 1.00 77.00 205 ASN A C 1
ATOM 1570 O O . ASN A 1 205 ? -5.092 -15.258 -1.092 1.00 77.00 205 ASN A O 1
ATOM 1574 N N . GLN A 1 206 ? -3.145 -16.114 -0.374 1.00 68.56 206 GLN A N 1
ATOM 1575 C CA . GLN A 1 206 ? -2.338 -15.561 -1.464 1.00 68.56 206 GLN A CA 1
ATOM 1576 C C . GLN A 1 206 ? -2.858 -15.959 -2.856 1.00 68.56 206 GLN A C 1
ATOM 1578 O O . GLN A 1 206 ? -2.830 -15.130 -3.763 1.00 68.56 206 GLN A O 1
ATOM 1583 N N . ASP A 1 207 ? -3.331 -17.197 -3.035 1.00 71.00 207 ASP A N 1
ATOM 1584 C CA . ASP A 1 207 ? -3.826 -17.688 -4.329 1.00 71.00 207 ASP A CA 1
ATOM 1585 C C . ASP A 1 207 ? -5.074 -16.923 -4.797 1.00 71.00 207 ASP A C 1
ATOM 1587 O O . ASP A 1 207 ? -5.128 -16.478 -5.946 1.00 71.00 207 ASP A O 1
ATOM 1591 N N . LEU A 1 208 ? -6.042 -16.689 -3.901 1.00 79.88 208 LEU A N 1
ATOM 1592 C CA . LEU A 1 208 ? -7.249 -15.923 -4.216 1.00 79.88 208 LEU A CA 1
ATOM 1593 C C . LEU A 1 208 ? -6.911 -14.490 -4.637 1.00 79.88 208 LEU A C 1
ATOM 1595 O O . LEU A 1 208 ? -7.368 -14.033 -5.687 1.00 79.88 208 LEU A O 1
ATOM 1599 N N . TYR A 1 209 ? -6.101 -13.789 -3.839 1.00 76.12 209 TYR A N 1
ATOM 1600 C CA . TYR A 1 209 ? -5.751 -12.397 -4.126 1.00 76.12 209 TYR A CA 1
ATOM 1601 C C . TYR A 1 209 ? -4.887 -12.285 -5.377 1.00 76.12 209 TYR A C 1
ATOM 1603 O O . TYR A 1 209 ? -5.125 -11.411 -6.202 1.00 76.12 209 TYR A O 1
ATOM 1611 N N . TYR A 1 210 ? -3.956 -13.219 -5.591 1.00 75.38 210 TYR A N 1
ATOM 1612 C CA . TYR A 1 210 ? -3.189 -13.278 -6.831 1.00 75.38 210 TYR A CA 1
ATOM 1613 C C . TYR A 1 210 ? -4.101 -13.454 -8.051 1.00 75.38 210 TYR A C 1
ATOM 1615 O O . TYR A 1 210 ? -3.967 -12.708 -9.020 1.00 75.38 210 TYR A O 1
ATOM 1623 N N . LYS A 1 211 ? -5.072 -14.376 -7.997 1.00 79.62 211 LYS A N 1
ATOM 1624 C CA . LYS A 1 211 ? -6.053 -14.573 -9.077 1.00 79.62 211 LYS A CA 1
ATOM 1625 C C . LYS A 1 211 ? -6.868 -13.311 -9.353 1.00 79.62 211 LYS A C 1
ATOM 1627 O O . LYS A 1 211 ? -7.067 -12.984 -10.520 1.00 79.62 211 LYS A O 1
ATOM 1632 N N . ARG A 1 212 ? -7.313 -12.591 -8.317 1.00 78.56 212 ARG A N 1
ATOM 1633 C CA . ARG A 1 212 ? -8.014 -11.302 -8.478 1.00 78.56 212 ARG A CA 1
ATOM 1634 C C . ARG A 1 212 ? -7.119 -10.256 -9.143 1.00 78.56 212 ARG A C 1
ATOM 1636 O O . ARG A 1 212 ? -7.508 -9.689 -10.158 1.00 78.56 212 ARG A O 1
ATOM 1643 N N . THR A 1 213 ? -5.879 -10.100 -8.680 1.00 76.38 213 THR A N 1
ATOM 1644 C CA . THR A 1 213 ? -4.920 -9.157 -9.275 1.00 76.38 213 THR A CA 1
ATOM 1645 C C . THR A 1 213 ? -4.606 -9.477 -10.738 1.00 76.38 213 THR A C 1
ATOM 1647 O O . THR A 1 213 ? -4.478 -8.572 -11.560 1.00 76.38 213 THR A O 1
ATOM 1650 N N . VAL A 1 214 ? -4.506 -10.760 -11.099 1.00 73.12 214 VAL A N 1
ATOM 1651 C CA . VAL A 1 214 ? -4.259 -11.184 -12.486 1.00 73.12 214 VAL A CA 1
ATOM 1652 C C . VAL A 1 214 ? -5.447 -10.873 -13.401 1.00 73.12 214 VAL A C 1
ATOM 1654 O O . VAL A 1 214 ? -5.219 -10.517 -14.553 1.00 73.12 214 VAL A O 1
ATOM 1657 N N . LYS A 1 215 ? -6.695 -10.924 -12.912 1.00 72.00 215 LYS A N 1
ATOM 1658 C CA . LYS A 1 215 ? -7.874 -10.526 -13.708 1.00 72.00 215 LYS A CA 1
ATOM 1659 C C . LYS A 1 215 ? -7.864 -9.050 -14.106 1.00 72.00 215 LYS A C 1
ATOM 1661 O O . LYS A 1 215 ? -8.472 -8.698 -15.108 1.00 72.00 215 LYS A O 1
ATOM 1666 N N . TYR A 1 216 ? -7.160 -8.200 -13.358 1.00 68.12 216 TYR A N 1
ATOM 1667 C CA . TYR A 1 216 ? -7.018 -6.782 -13.693 1.00 68.12 216 TYR A CA 1
ATOM 1668 C C . TYR A 1 216 ? -6.064 -6.531 -14.876 1.00 68.12 216 TYR A C 1
ATOM 1670 O O . TYR A 1 216 ? -5.925 -5.412 -15.372 1.00 68.12 216 TYR A O 1
ATOM 1678 N N . VAL A 1 217 ? -5.386 -7.571 -15.371 1.00 67.62 217 VAL A N 1
ATOM 1679 C CA . VAL A 1 217 ? -4.647 -7.486 -16.629 1.00 67.62 217 VAL A CA 1
ATOM 1680 C C . VAL A 1 217 ? -5.655 -7.407 -17.775 1.00 67.62 217 VAL A C 1
ATOM 1682 O O . VAL A 1 217 ? -6.214 -8.417 -18.183 1.00 67.62 217 VAL A O 1
ATOM 1685 N N . GLY A 1 218 ? -5.892 -6.193 -18.272 1.00 63.44 218 GLY A N 1
ATOM 1686 C CA . GLY A 1 218 ? -6.820 -5.953 -19.374 1.00 63.44 218 GLY A CA 1
ATOM 1687 C C . GLY A 1 218 ? -6.453 -6.726 -20.645 1.00 63.44 218 GLY A C 1
ATOM 1688 O O . GLY A 1 218 ? -5.289 -6.771 -21.050 1.00 63.44 218 GLY A O 1
ATOM 1689 N N . GLU A 1 219 ? -7.471 -7.292 -21.288 1.00 67.94 219 GLU A N 1
ATOM 1690 C CA . GLU A 1 219 ? -7.397 -7.885 -22.623 1.00 67.94 219 GLU A CA 1
ATOM 1691 C C . GLU A 1 219 ? -8.121 -6.969 -23.635 1.00 67.94 219 GLU A C 1
ATOM 1693 O O . GLU A 1 219 ? -9.198 -6.460 -23.319 1.00 67.94 219 GLU A O 1
ATOM 1698 N N . PRO A 1 220 ? -7.579 -6.739 -24.850 1.00 79.31 220 PRO A N 1
ATOM 1699 C CA . PRO A 1 220 ? -6.307 -7.240 -25.366 1.00 79.31 220 PRO A CA 1
ATOM 1700 C C . PRO A 1 220 ? -5.091 -6.510 -24.777 1.00 79.31 220 PRO A C 1
ATOM 1702 O O . PRO A 1 220 ? -5.157 -5.359 -24.344 1.00 79.31 220 PRO A O 1
ATOM 1705 N N . MET A 1 221 ? -3.944 -7.187 -24.819 1.00 83.31 221 MET A N 1
ATOM 1706 C CA . MET A 1 221 ? -2.674 -6.658 -24.329 1.00 83.31 221 MET A CA 1
ATOM 1707 C C . MET A 1 221 ? -2.279 -5.355 -25.043 1.00 83.31 221 MET A C 1
ATOM 1709 O O . MET A 1 221 ? -2.309 -5.258 -26.270 1.00 83.31 221 MET A O 1
ATOM 1713 N N . THR A 1 222 ? -1.834 -4.357 -24.275 1.00 88.38 222 THR A N 1
ATOM 1714 C CA . THR A 1 222 ? -1.336 -3.093 -24.845 1.00 88.38 222 THR A CA 1
ATOM 1715 C C . THR A 1 222 ? -0.045 -3.300 -25.652 1.00 88.38 222 THR A C 1
ATOM 1717 O O . THR A 1 222 ? 0.750 -4.187 -25.342 1.00 88.38 222 THR A O 1
ATOM 1720 N N . HIS A 1 223 ? 0.233 -2.432 -26.637 1.00 89.31 223 HIS A N 1
ATOM 1721 C CA . HIS A 1 223 ? 1.464 -2.512 -27.445 1.00 89.31 223 HIS A CA 1
ATOM 1722 C C . HIS A 1 223 ? 2.735 -2.570 -26.579 1.00 89.31 223 HIS A C 1
ATOM 1724 O O . HIS A 1 223 ? 3.591 -3.431 -26.771 1.00 89.31 223 HIS A O 1
ATOM 1730 N N . LEU A 1 224 ? 2.828 -1.700 -25.568 1.00 89.62 224 LEU A N 1
ATOM 1731 C CA . LEU A 1 224 ? 3.971 -1.657 -24.654 1.00 89.62 224 LEU A CA 1
ATOM 1732 C C . LEU A 1 224 ? 4.132 -2.961 -23.860 1.00 89.62 224 LEU A C 1
ATOM 1734 O O . LEU A 1 224 ? 5.250 -3.418 -23.632 1.00 89.62 224 LEU A O 1
ATOM 1738 N N . GLU A 1 225 ? 3.023 -3.563 -23.439 1.00 91.31 225 GLU A N 1
ATOM 1739 C CA . GLU A 1 225 ? 3.049 -4.820 -22.702 1.00 91.31 225 GLU A CA 1
ATOM 1740 C C . GLU A 1 225 ? 3.446 -6.005 -23.592 1.00 91.31 225 GLU A C 1
ATOM 1742 O O . GLU A 1 225 ? 4.234 -6.846 -23.157 1.00 91.31 225 GLU A O 1
ATOM 1747 N N . SER A 1 226 ? 3.006 -6.024 -24.854 1.00 91.94 226 SER A N 1
ATOM 1748 C CA . SER A 1 226 ? 3.431 -7.028 -25.839 1.00 91.94 226 SER A CA 1
ATOM 1749 C C . SER A 1 226 ? 4.942 -6.995 -26.065 1.00 91.94 226 SER A C 1
ATOM 1751 O O . SER A 1 226 ? 5.592 -8.043 -26.147 1.00 91.94 226 SER A O 1
ATOM 1753 N N . ILE A 1 227 ? 5.522 -5.793 -26.130 1.00 93.75 227 ILE A N 1
ATOM 1754 C CA . ILE A 1 227 ? 6.972 -5.611 -26.234 1.00 93.75 227 ILE A CA 1
ATOM 1755 C C . ILE A 1 227 ? 7.674 -6.086 -24.959 1.00 93.75 227 ILE A C 1
ATOM 1757 O O . ILE A 1 227 ? 8.642 -6.836 -25.052 1.00 93.75 227 ILE A O 1
ATOM 1761 N N . ALA A 1 228 ? 7.168 -5.720 -23.778 1.00 94.50 228 ALA A N 1
ATOM 1762 C CA . ALA A 1 228 ? 7.743 -6.146 -22.503 1.00 94.50 228 ALA A CA 1
ATOM 1763 C C . ALA A 1 228 ? 7.747 -7.678 -22.348 1.00 94.50 228 ALA A C 1
ATOM 1765 O O . ALA A 1 228 ? 8.775 -8.262 -22.003 1.00 94.50 228 ALA A O 1
ATOM 1766 N N . SER A 1 229 ? 6.631 -8.337 -22.675 1.00 94.44 229 SER A N 1
ATOM 1767 C CA . SER A 1 229 ? 6.522 -9.801 -22.675 1.00 94.44 229 SER A CA 1
ATOM 1768 C C . SER A 1 229 ? 7.540 -10.439 -23.626 1.00 94.44 229 SER A C 1
ATOM 1770 O O . SER A 1 229 ? 8.272 -11.361 -23.256 1.00 94.44 229 SER A O 1
ATOM 1772 N N . SER A 1 230 ? 7.642 -9.908 -24.847 1.00 95.50 230 SER A N 1
ATOM 1773 C CA . SER A 1 230 ? 8.564 -10.409 -25.872 1.00 95.50 230 SER A CA 1
ATOM 1774 C C . SER A 1 230 ? 10.027 -10.225 -25.471 1.00 95.50 230 SER A C 1
ATOM 1776 O O . SER A 1 230 ? 10.824 -11.145 -25.645 1.00 95.50 230 SER A O 1
ATOM 1778 N N . ALA A 1 231 ? 10.374 -9.081 -24.880 1.00 96.31 231 ALA A N 1
ATOM 1779 C CA . ALA A 1 231 ? 11.715 -8.797 -24.390 1.00 96.31 231 ALA A CA 1
ATOM 1780 C C . ALA A 1 231 ? 12.146 -9.760 -23.281 1.00 96.31 231 ALA A C 1
ATOM 1782 O O . ALA A 1 231 ? 13.247 -10.303 -23.338 1.00 96.31 231 ALA A O 1
ATOM 1783 N N . VAL A 1 232 ? 11.268 -10.036 -22.311 1.00 97.31 232 VAL A N 1
ATOM 1784 C CA . VAL A 1 232 ? 11.554 -11.004 -21.241 1.00 97.31 232 VAL A CA 1
ATOM 1785 C C . VAL A 1 232 ? 11.736 -12.409 -21.813 1.00 97.31 232 VAL A C 1
ATOM 1787 O O . VAL A 1 232 ? 12.694 -13.100 -21.467 1.00 97.31 232 VAL A O 1
ATOM 1790 N N . ARG A 1 233 ? 10.879 -12.826 -22.754 1.00 96.81 233 ARG A N 1
ATOM 1791 C CA . ARG A 1 233 ? 11.032 -14.123 -23.434 1.00 96.81 233 ARG A CA 1
ATOM 1792 C C . ARG A 1 233 ? 12.337 -14.210 -24.225 1.00 96.81 233 ARG A C 1
ATOM 1794 O O . ARG A 1 233 ? 12.981 -15.258 -24.197 1.00 96.81 233 ARG A O 1
ATOM 1801 N N . ALA A 1 234 ? 12.727 -13.141 -24.918 1.00 96.88 234 ALA A N 1
ATOM 1802 C CA . ALA A 1 234 ? 13.997 -13.072 -25.631 1.00 96.88 234 ALA A CA 1
ATOM 1803 C C . ALA A 1 234 ? 15.174 -13.194 -24.656 1.00 96.88 234 ALA A C 1
ATOM 1805 O O . ALA A 1 234 ? 16.015 -14.066 -24.851 1.00 96.88 234 ALA A O 1
ATOM 1806 N N . ALA A 1 235 ? 15.172 -12.415 -23.569 1.00 97.62 235 ALA A N 1
ATOM 1807 C CA . ALA A 1 235 ? 16.206 -12.428 -22.535 1.00 97.62 235 ALA A CA 1
ATOM 1808 C C . ALA A 1 235 ? 16.408 -13.819 -21.922 1.00 97.62 235 ALA A C 1
ATOM 1810 O O . ALA A 1 235 ? 17.542 -14.272 -21.787 1.00 97.62 235 ALA A O 1
ATOM 1811 N N . ILE A 1 236 ? 15.321 -14.538 -21.625 1.00 97.31 236 ILE A N 1
ATOM 1812 C CA . ILE A 1 236 ? 15.389 -15.913 -21.112 1.00 97.31 236 ILE A CA 1
ATOM 1813 C C . ILE A 1 236 ? 16.013 -16.857 -22.149 1.00 97.31 236 ILE A C 1
ATOM 1815 O O . ILE A 1 236 ? 16.917 -17.624 -21.822 1.00 97.31 236 ILE A O 1
ATOM 1819 N N . LYS A 1 237 ? 15.569 -16.796 -23.412 1.00 96.81 237 LYS A N 1
ATOM 1820 C CA . LYS A 1 237 ? 16.062 -17.688 -24.478 1.00 96.81 237 LYS A CA 1
ATOM 1821 C C . LYS A 1 237 ? 17.534 -17.467 -24.801 1.00 96.81 237 LYS A C 1
ATOM 1823 O O . LYS A 1 237 ? 18.266 -18.434 -24.996 1.00 96.81 237 LYS A O 1
ATOM 1828 N N . VAL A 1 238 ? 17.968 -16.210 -24.836 1.00 96.19 238 VAL A N 1
ATOM 1829 C CA . VAL A 1 238 ? 19.372 -15.865 -25.073 1.00 96.19 238 VAL A CA 1
ATOM 1830 C C . VAL A 1 238 ? 20.195 -15.877 -23.790 1.00 96.19 238 VAL A C 1
ATOM 1832 O O . VAL A 1 238 ? 21.334 -15.445 -23.825 1.00 96.19 238 VAL A O 1
ATOM 1835 N N . LYS A 1 239 ? 19.659 -16.360 -22.659 1.00 95.62 239 LYS A N 1
ATOM 1836 C CA . LYS A 1 239 ? 20.359 -16.386 -21.363 1.00 95.62 239 LYS A CA 1
ATOM 1837 C C . LYS A 1 239 ? 21.069 -15.054 -21.068 1.00 95.62 239 LYS A C 1
ATOM 1839 O O . LYS A 1 239 ? 22.252 -15.044 -20.740 1.00 95.62 239 LYS A O 1
ATOM 1844 N N . ALA A 1 240 ? 20.360 -13.946 -21.274 1.00 96.88 240 ALA A N 1
ATOM 1845 C CA . ALA A 1 240 ? 20.904 -12.617 -21.046 1.00 96.88 240 ALA A CA 1
ATOM 1846 C C . ALA A 1 240 ? 21.241 -12.424 -19.562 1.00 96.88 240 ALA A C 1
ATOM 1848 O O . ALA A 1 240 ? 20.483 -12.878 -18.699 1.00 96.88 240 ALA A O 1
ATOM 1849 N N . SER A 1 241 ? 22.339 -11.728 -19.267 1.00 96.31 241 SER A N 1
ATOM 1850 C CA . SER A 1 241 ? 22.730 -11.426 -17.885 1.00 96.31 241 SER A CA 1
ATOM 1851 C C . SER A 1 241 ? 21.905 -10.291 -17.282 1.00 96.31 241 SER A C 1
ATOM 1853 O O . SER A 1 241 ? 21.652 -10.289 -16.079 1.00 96.31 241 SER A O 1
ATOM 1855 N N . VAL A 1 242 ? 21.413 -9.363 -18.111 1.00 97.06 242 VAL A N 1
ATOM 1856 C CA . VAL A 1 242 ? 20.583 -8.226 -17.688 1.00 97.06 242 VAL A CA 1
ATOM 1857 C C . VAL A 1 242 ? 19.641 -7.762 -18.804 1.00 97.06 242 VAL A C 1
ATOM 1859 O O . VAL A 1 242 ? 19.927 -7.907 -19.997 1.00 97.06 242 VAL A O 1
ATOM 1862 N N . ILE A 1 243 ? 18.509 -7.175 -18.408 1.00 97.62 243 ILE A N 1
ATOM 1863 C CA . ILE A 1 243 ? 17.645 -6.390 -19.298 1.00 97.62 243 ILE A CA 1
ATOM 1864 C C . ILE A 1 243 ? 17.861 -4.904 -19.002 1.00 97.62 243 ILE A C 1
ATOM 1866 O O . ILE A 1 243 ? 17.623 -4.465 -17.883 1.00 97.62 243 ILE A O 1
ATOM 1870 N N . ILE A 1 244 ? 18.255 -4.109 -19.992 1.00 96.06 244 ILE A N 1
ATOM 1871 C CA . ILE A 1 244 ? 18.332 -2.649 -19.882 1.00 96.06 244 ILE A CA 1
ATOM 1872 C C . ILE A 1 244 ? 17.041 -2.058 -20.442 1.00 96.06 244 ILE A C 1
ATOM 1874 O O . ILE A 1 244 ? 16.714 -2.257 -21.609 1.00 96.06 244 ILE A O 1
ATOM 1878 N N . CYS A 1 245 ? 16.290 -1.327 -19.624 1.00 94.88 245 CYS A N 1
ATOM 1879 C CA . CYS A 1 245 ? 15.038 -0.695 -20.025 1.00 94.88 245 CYS A CA 1
ATOM 1880 C C . CYS A 1 245 ? 15.143 0.822 -19.913 1.00 94.88 245 CYS A C 1
ATOM 1882 O O . CYS A 1 245 ? 15.193 1.360 -18.809 1.00 94.88 245 CYS A O 1
ATOM 1884 N N . PHE A 1 246 ? 15.066 1.519 -21.042 1.00 92.06 246 PHE A N 1
ATOM 1885 C CA . PHE A 1 246 ? 14.930 2.970 -21.063 1.00 92.06 246 PHE A CA 1
ATOM 1886 C C . PHE A 1 246 ? 13.480 3.367 -20.828 1.00 92.06 246 PHE A C 1
ATOM 1888 O O . PHE A 1 246 ? 12.559 2.883 -21.490 1.00 92.06 246 PHE A O 1
ATOM 1895 N N . THR A 1 247 ? 13.257 4.258 -19.872 1.00 90.50 247 THR A N 1
ATOM 1896 C CA . THR A 1 247 ? 11.914 4.683 -19.487 1.00 90.50 247 THR A CA 1
ATOM 1897 C C . THR A 1 247 ? 11.926 6.116 -18.986 1.00 90.50 247 THR A C 1
ATOM 1899 O O . THR A 1 247 ? 12.915 6.587 -18.447 1.00 90.50 247 THR A O 1
ATOM 1902 N N . SER A 1 248 ? 10.819 6.831 -19.146 1.00 87.62 248 SER A N 1
ATOM 1903 C CA . SER A 1 248 ? 10.652 8.166 -18.558 1.00 87.62 248 SER A CA 1
ATOM 1904 C C . SER A 1 248 ? 9.601 8.201 -17.450 1.00 87.62 248 SER A C 1
ATOM 1906 O O . SER A 1 248 ? 9.596 9.128 -16.661 1.00 87.62 248 SER A O 1
ATOM 1908 N N . SER A 1 249 ? 8.687 7.223 -17.404 1.00 87.06 249 SER A N 1
ATOM 1909 C CA . SER A 1 249 ? 7.596 7.137 -16.412 1.00 87.06 249 SER A CA 1
ATOM 1910 C C . SER A 1 249 ? 7.693 5.905 -15.499 1.00 87.06 249 SER A C 1
ATOM 1912 O O . SER A 1 249 ? 6.803 5.630 -14.692 1.00 87.06 249 SER A O 1
ATOM 1914 N N . GLY A 1 250 ? 8.710 5.064 -15.707 1.00 89.50 250 GLY A N 1
ATOM 1915 C CA . GLY A 1 250 ? 8.843 3.752 -15.063 1.00 89.50 250 GLY A CA 1
ATOM 1916 C C . GLY A 1 250 ? 7.887 2.667 -15.592 1.00 89.50 250 GLY A C 1
ATOM 1917 O O . GLY A 1 250 ? 8.120 1.489 -15.340 1.00 89.50 250 GLY A O 1
ATOM 1918 N N . ARG A 1 251 ? 6.854 3.005 -16.385 1.00 90.38 251 ARG A N 1
ATOM 1919 C CA . ARG A 1 251 ? 5.817 2.044 -16.826 1.00 90.38 251 ARG A CA 1
ATOM 1920 C C . ARG A 1 251 ? 6.379 0.860 -17.618 1.00 90.38 251 ARG A C 1
ATOM 1922 O O . ARG A 1 251 ? 5.983 -0.272 -17.362 1.00 90.38 251 ARG A O 1
ATOM 1929 N N . ALA A 1 252 ? 7.299 1.104 -18.553 1.00 92.56 252 ALA A N 1
ATOM 1930 C CA . ALA A 1 252 ? 7.916 0.039 -19.348 1.00 92.56 252 ALA A CA 1
ATOM 1931 C C . ALA A 1 252 ? 8.683 -0.960 -18.464 1.00 92.56 252 ALA A C 1
ATOM 1933 O O . ALA A 1 252 ? 8.468 -2.165 -18.564 1.00 92.56 252 ALA A O 1
ATOM 1934 N N . ALA A 1 253 ? 9.490 -0.455 -17.527 1.00 94.75 253 ALA A N 1
ATOM 1935 C CA . ALA A 1 253 ? 10.235 -1.283 -16.584 1.00 94.75 253 ALA A CA 1
ATOM 1936 C C . ALA A 1 253 ? 9.295 -2.102 -15.680 1.00 94.75 253 ALA A C 1
ATOM 1938 O O . ALA A 1 253 ? 9.497 -3.303 -15.507 1.00 94.75 253 ALA A O 1
ATOM 1939 N N . ARG A 1 254 ? 8.204 -1.497 -15.182 1.00 93.75 254 ARG A N 1
ATOM 1940 C CA . ARG A 1 254 ? 7.168 -2.213 -14.413 1.00 93.75 254 ARG A CA 1
ATOM 1941 C C . ARG A 1 254 ? 6.537 -3.358 -15.205 1.00 93.75 254 ARG A C 1
ATOM 1943 O O . ARG A 1 254 ? 6.382 -4.451 -14.668 1.00 93.75 254 ARG A O 1
ATOM 1950 N N . LEU A 1 255 ? 6.226 -3.137 -16.483 1.00 93.25 255 LEU A N 1
ATOM 1951 C CA . LEU A 1 255 ? 5.688 -4.182 -17.358 1.00 93.25 255 LEU A CA 1
ATOM 1952 C C . LEU A 1 255 ? 6.706 -5.292 -17.634 1.00 93.25 255 LEU A C 1
ATOM 1954 O O . LEU A 1 255 ? 6.315 -6.448 -17.688 1.00 93.25 255 LEU A O 1
ATOM 1958 N N . ILE A 1 256 ? 7.999 -4.988 -17.752 1.00 95.75 256 ILE A N 1
ATOM 1959 C CA . ILE A 1 256 ? 9.042 -6.023 -17.861 1.00 95.75 256 ILE A CA 1
ATOM 1960 C C . ILE A 1 256 ? 9.098 -6.850 -16.567 1.00 95.75 256 ILE A C 1
ATOM 1962 O O . ILE A 1 256 ? 9.045 -8.077 -16.615 1.00 95.75 256 ILE A O 1
ATOM 1966 N N . SER A 1 257 ? 9.122 -6.198 -15.399 1.00 95.62 257 SER A N 1
ATOM 1967 C CA . SER A 1 257 ? 9.134 -6.881 -14.095 1.00 95.62 257 SER A CA 1
ATOM 1968 C C . SER A 1 257 ? 7.888 -7.744 -13.848 1.00 95.62 257 SER A C 1
ATOM 1970 O O . SER A 1 257 ? 7.990 -8.813 -13.234 1.00 95.62 257 SER A O 1
ATOM 1972 N N . LYS A 1 258 ? 6.722 -7.335 -14.373 1.00 91.88 258 LYS A N 1
ATOM 1973 C CA . LYS A 1 258 ? 5.466 -8.105 -14.318 1.00 91.88 258 LYS A CA 1
ATOM 1974 C C . LYS A 1 258 ? 5.646 -9.543 -14.812 1.00 91.88 258 LYS A C 1
ATOM 1976 O O . LYS A 1 258 ? 5.117 -10.459 -14.192 1.00 91.88 258 LYS A O 1
ATOM 1981 N N . TYR A 1 259 ? 6.438 -9.750 -15.867 1.00 92.50 259 TYR A N 1
ATOM 1982 C CA . TYR A 1 259 ? 6.723 -11.075 -16.436 1.00 92.50 259 TYR A CA 1
ATOM 1983 C C . TYR A 1 259 ? 7.818 -11.854 -15.692 1.00 92.50 259 TYR A C 1
ATOM 1985 O O . TYR A 1 259 ? 8.232 -12.916 -16.147 1.00 92.50 259 TYR A O 1
ATOM 1993 N N . ARG A 1 260 ? 8.267 -11.349 -14.536 1.00 93.25 260 ARG A N 1
ATOM 1994 C CA . ARG A 1 260 ? 9.189 -12.012 -13.603 1.00 93.25 260 ARG A CA 1
ATOM 1995 C C . ARG A 1 260 ? 10.455 -12.567 -14.285 1.00 93.25 260 ARG A C 1
ATOM 1997 O O . ARG A 1 260 ? 10.740 -13.754 -14.128 1.00 93.25 260 ARG A O 1
ATOM 2004 N N . PRO A 1 261 ? 11.247 -11.733 -14.989 1.00 96.06 261 PRO A N 1
ATOM 2005 C CA . PRO A 1 261 ? 12.544 -12.167 -15.501 1.00 96.06 261 PRO A CA 1
ATOM 2006 C C . PRO A 1 261 ? 13.413 -12.749 -14.374 1.00 96.06 261 PRO A C 1
ATOM 2008 O O . PRO A 1 261 ? 13.311 -12.338 -13.209 1.00 96.06 261 PRO A O 1
ATOM 2011 N N . SER A 1 262 ? 14.243 -13.734 -14.726 1.00 94.25 262 SER A N 1
ATOM 2012 C CA . SER A 1 262 ? 15.224 -14.340 -13.816 1.00 94.25 262 SER A CA 1
ATOM 2013 C C . SER A 1 262 ? 16.469 -13.470 -13.646 1.00 94.25 262 SER A C 1
ATOM 2015 O O . SER A 1 262 ? 17.137 -13.560 -12.621 1.00 94.25 262 SER A O 1
ATOM 2017 N N . MET A 1 263 ? 16.767 -12.635 -14.642 1.00 95.56 263 MET A N 1
ATOM 2018 C CA . MET A 1 263 ? 17.834 -11.641 -14.622 1.00 95.56 263 MET A CA 1
ATOM 2019 C C . MET A 1 263 ? 17.344 -10.290 -14.072 1.00 95.56 263 MET A C 1
ATOM 2021 O O . MET A 1 263 ? 16.150 -9.983 -14.177 1.00 95.56 263 MET A O 1
ATOM 2025 N N . PRO A 1 264 ? 18.245 -9.463 -13.513 1.00 96.44 264 PRO A N 1
ATOM 2026 C CA . PRO A 1 264 ? 17.923 -8.094 -13.125 1.00 96.44 264 PRO A CA 1
ATOM 2027 C C . PRO A 1 264 ? 17.494 -7.234 -14.324 1.00 96.44 264 PRO A C 1
ATOM 2029 O O . PRO A 1 264 ? 17.883 -7.472 -15.471 1.00 96.44 264 PRO A O 1
ATOM 2032 N N . VAL A 1 265 ? 16.699 -6.202 -14.038 1.00 97.25 265 VAL A N 1
ATOM 2033 C CA . VAL A 1 265 ? 16.271 -5.191 -15.009 1.00 97.25 265 VAL A CA 1
ATOM 2034 C C . VAL A 1 265 ? 16.868 -3.843 -14.610 1.00 97.25 265 VAL A C 1
ATOM 2036 O O . VAL A 1 265 ? 16.405 -3.209 -13.662 1.00 97.25 265 VAL A O 1
ATOM 2039 N N . LEU A 1 266 ? 17.877 -3.384 -15.343 1.00 96.25 266 LEU A N 1
ATOM 2040 C CA . LEU A 1 266 ? 18.447 -2.049 -15.190 1.00 96.25 266 LEU A CA 1
ATOM 2041 C C . LEU A 1 266 ? 17.496 -1.026 -15.829 1.00 96.25 266 LEU A C 1
ATOM 2043 O O . LEU A 1 266 ? 17.402 -0.917 -17.052 1.00 96.25 266 LEU A O 1
ATOM 2047 N N . SER A 1 267 ? 16.747 -0.299 -15.002 1.00 95.19 267 SER A N 1
ATOM 2048 C CA . SER A 1 267 ? 15.770 0.697 -15.446 1.00 95.19 267 SER A CA 1
ATOM 2049 C C . SER A 1 267 ? 16.432 2.065 -15.570 1.00 95.19 267 SER A C 1
ATOM 2051 O O . SER A 1 267 ? 16.567 2.790 -14.586 1.00 95.19 267 SER A O 1
ATOM 2053 N N . VAL A 1 268 ? 16.802 2.438 -16.788 1.00 93.69 268 VAL A N 1
ATOM 2054 C CA . VAL A 1 268 ? 17.421 3.726 -17.097 1.00 93.69 268 VAL A CA 1
ATOM 2055 C C . VAL A 1 268 ? 16.335 4.788 -17.240 1.00 93.69 268 VAL A C 1
ATOM 2057 O O . VAL A 1 268 ? 15.593 4.817 -18.226 1.00 93.69 268 VAL A O 1
ATOM 2060 N N . VAL A 1 269 ? 16.223 5.652 -16.234 1.00 91.94 269 VAL A N 1
ATOM 2061 C CA . VAL A 1 269 ? 15.231 6.722 -16.191 1.00 91.94 269 VAL A CA 1
ATOM 2062 C C . VAL A 1 269 ? 15.780 7.961 -16.881 1.00 91.94 269 VAL A C 1
ATOM 2064 O O . VAL A 1 269 ? 16.716 8.585 -16.387 1.00 91.94 269 VAL A O 1
ATOM 2067 N N . ILE A 1 270 ? 15.190 8.317 -18.022 1.00 87.25 270 ILE A N 1
ATOM 2068 C CA . ILE A 1 270 ? 15.571 9.499 -18.801 1.00 87.25 270 ILE A CA 1
ATOM 2069 C C . ILE A 1 270 ? 14.831 10.722 -18.242 1.00 87.25 270 ILE A C 1
ATOM 2071 O O . ILE A 1 270 ? 13.594 10.748 -18.307 1.00 87.25 270 ILE A O 1
ATOM 2075 N N . PRO A 1 271 ? 15.546 11.745 -17.735 1.00 84.44 271 PRO A N 1
ATOM 2076 C CA . PRO A 1 271 ? 14.914 12.948 -17.222 1.00 84.44 271 PRO A CA 1
ATOM 2077 C C . PRO A 1 271 ? 14.143 13.693 -18.306 1.00 84.44 271 PRO A C 1
ATOM 2079 O O . PRO A 1 271 ? 14.652 13.901 -19.407 1.00 84.44 271 PRO A O 1
ATOM 2082 N N . ARG A 1 272 ? 12.929 14.157 -17.993 1.00 80.56 272 ARG A N 1
ATOM 2083 C CA . ARG A 1 272 ? 12.208 15.094 -18.867 1.00 80.56 272 ARG A CA 1
ATOM 2084 C C . ARG A 1 272 ? 12.318 16.505 -18.328 1.00 80.56 272 ARG A C 1
ATOM 2086 O O . ARG A 1 272 ? 12.118 16.740 -17.135 1.00 80.56 272 ARG A O 1
ATOM 2093 N N . LEU A 1 273 ? 12.584 17.435 -19.232 1.00 77.75 273 LEU A N 1
ATOM 2094 C CA . LEU A 1 273 ? 12.568 18.856 -18.946 1.00 77.75 273 LEU A CA 1
ATOM 2095 C C . LEU A 1 273 ? 11.112 19.333 -18.842 1.00 77.75 273 LEU A C 1
ATOM 2097 O O . LEU A 1 273 ? 10.355 19.253 -19.809 1.00 77.75 273 LEU A O 1
ATOM 2101 N N . LYS A 1 274 ? 10.715 19.811 -17.663 1.00 72.50 274 LYS A N 1
ATOM 2102 C CA . LYS A 1 274 ? 9.424 20.456 -17.416 1.00 72.50 274 LYS A CA 1
ATOM 2103 C C . LYS A 1 274 ? 9.659 21.959 -17.294 1.00 72.50 274 LYS A C 1
ATOM 2105 O O . LYS A 1 274 ? 10.586 22.395 -16.614 1.00 72.50 274 LYS A O 1
ATOM 2110 N N . THR A 1 275 ? 8.831 22.749 -17.969 1.00 70.62 275 THR A N 1
ATOM 2111 C CA . THR A 1 275 ? 8.869 24.214 -17.900 1.00 70.62 275 THR A CA 1
ATOM 2112 C C . THR A 1 275 ? 7.507 24.747 -17.498 1.00 70.62 275 THR A C 1
ATOM 2114 O O . THR A 1 275 ? 6.484 24.266 -17.983 1.00 70.62 275 THR A O 1
ATOM 2117 N N . ASN A 1 276 ? 7.488 25.729 -16.602 1.00 64.94 276 ASN A N 1
ATOM 2118 C CA . ASN A 1 276 ? 6.294 26.512 -16.282 1.00 64.94 276 ASN A CA 1
ATOM 2119 C C . ASN A 1 276 ? 6.448 27.973 -16.740 1.00 64.94 276 ASN A C 1
ATOM 2121 O O . ASN A 1 276 ? 5.988 28.884 -16.060 1.00 64.94 276 ASN A O 1
ATOM 2125 N N . GLN A 1 277 ? 7.128 28.187 -17.874 1.00 71.00 277 GLN A N 1
ATOM 2126 C CA . GLN A 1 277 ? 7.492 29.488 -18.465 1.00 71.00 277 GLN A CA 1
ATOM 2127 C C . GLN A 1 277 ? 8.537 30.293 -17.668 1.00 71.00 277 GLN A C 1
ATOM 2129 O O . GLN A 1 277 ? 9.395 30.920 -18.279 1.00 71.00 277 GLN A O 1
ATOM 2134 N N . LEU A 1 278 ? 8.527 30.233 -16.332 1.00 72.06 278 LEU A N 1
ATOM 2135 C CA . LEU A 1 278 ? 9.451 30.972 -15.455 1.00 72.06 278 LEU A CA 1
ATOM 2136 C C . LEU A 1 278 ? 10.583 30.106 -14.873 1.00 72.06 278 LEU A C 1
ATOM 2138 O O . LEU A 1 278 ? 11.623 30.634 -14.483 1.00 72.06 278 LEU A O 1
ATOM 2142 N N . ARG A 1 279 ? 10.406 28.781 -14.800 1.00 69.00 279 ARG A N 1
ATOM 2143 C CA . ARG A 1 279 ? 11.377 27.849 -14.214 1.00 69.00 279 ARG A CA 1
ATOM 2144 C C . ARG A 1 279 ? 11.469 26.561 -15.024 1.00 69.00 279 ARG A C 1
ATOM 2146 O O . ARG A 1 279 ? 10.461 25.944 -15.366 1.00 69.00 279 ARG A O 1
ATOM 2153 N N . TRP A 1 280 ? 12.705 26.138 -15.266 1.00 72.25 280 TRP A N 1
ATOM 2154 C CA . TRP A 1 280 ? 13.042 24.847 -15.854 1.00 72.25 280 TRP A CA 1
ATOM 2155 C C . TRP A 1 280 ? 13.394 23.860 -14.739 1.00 72.25 280 TRP A C 1
ATOM 2157 O O . TRP A 1 280 ? 14.193 24.180 -13.856 1.00 72.25 280 TRP A O 1
ATOM 2167 N N . SER A 1 281 ? 12.800 22.669 -14.755 1.00 72.81 281 SER A N 1
ATOM 2168 C CA . SER A 1 281 ? 13.135 21.583 -13.832 1.00 72.81 281 SER A CA 1
ATOM 2169 C C . SER A 1 281 ? 13.240 20.248 -14.563 1.00 72.81 281 SER A C 1
ATOM 2171 O O . SER A 1 281 ? 12.525 19.989 -15.530 1.00 72.81 281 SER A O 1
ATOM 2173 N N . PHE A 1 282 ? 14.147 19.387 -14.105 1.00 75.62 282 PHE A N 1
ATOM 2174 C CA . PHE A 1 282 ? 14.243 18.013 -14.586 1.00 75.62 282 PHE A CA 1
ATOM 2175 C C . PHE A 1 282 ? 13.396 17.091 -13.703 1.00 75.62 282 PHE A C 1
ATOM 2177 O O . PHE A 1 282 ? 13.460 17.150 -12.476 1.00 75.62 282 PHE A O 1
ATOM 2184 N N . THR A 1 283 ? 12.598 16.245 -14.346 1.00 79.81 283 THR A N 1
ATOM 2185 C CA . THR A 1 283 ? 11.839 15.138 -13.731 1.00 79.81 283 THR A CA 1
ATOM 2186 C C . THR A 1 283 ? 12.628 13.831 -13.871 1.00 79.81 283 THR A C 1
ATOM 2188 O O . THR A 1 283 ? 13.648 13.828 -14.550 1.00 79.81 283 THR A O 1
ATOM 2191 N N . GLY A 1 284 ? 12.225 12.727 -13.238 1.00 83.88 284 GLY A N 1
ATOM 2192 C CA . GLY A 1 284 ? 12.903 11.426 -13.365 1.00 83.88 284 GLY A CA 1
ATOM 2193 C C . GLY A 1 284 ? 13.413 10.855 -12.042 1.00 83.88 284 GLY A C 1
ATOM 2194 O O . GLY A 1 284 ? 13.371 9.645 -11.833 1.00 83.88 284 GLY A O 1
ATOM 2195 N N . ALA A 1 285 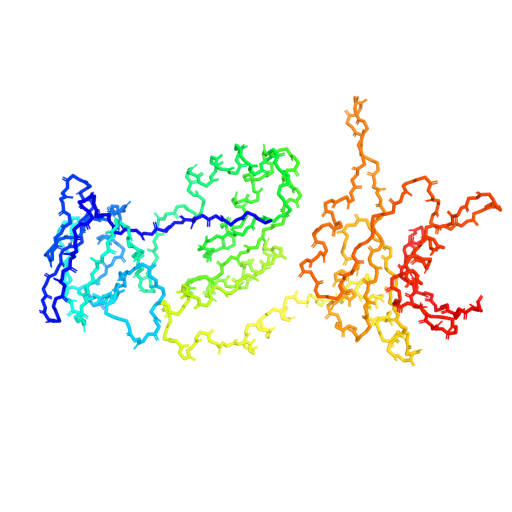? 13.862 11.702 -11.111 1.00 88.44 285 ALA A N 1
ATOM 2196 C CA . ALA A 1 285 ? 14.336 11.228 -9.805 1.00 88.44 285 ALA A CA 1
ATOM 2197 C C . ALA A 1 285 ? 13.225 10.506 -9.025 1.00 88.44 285 ALA A C 1
ATOM 2199 O O . ALA A 1 285 ? 13.473 9.519 -8.338 1.00 88.44 285 ALA A O 1
ATOM 2200 N N . PHE A 1 286 ? 11.998 10.994 -9.170 1.00 89.56 286 PHE A N 1
ATOM 2201 C CA . PHE A 1 286 ? 10.815 10.438 -8.543 1.00 89.56 286 PHE A CA 1
ATOM 2202 C C . PHE A 1 286 ? 10.464 9.066 -9.133 1.00 89.56 286 PHE A C 1
ATOM 2204 O O . PHE A 1 286 ? 10.344 8.085 -8.410 1.00 89.56 286 PHE A O 1
ATOM 2211 N N . GLU A 1 287 ? 10.436 8.950 -10.459 1.00 91.31 287 GLU A N 1
ATOM 2212 C CA . GLU A 1 287 ? 10.186 7.700 -11.176 1.00 91.31 287 GLU A CA 1
ATOM 2213 C C . GLU A 1 287 ? 11.270 6.641 -10.910 1.00 91.31 287 GLU A C 1
ATOM 2215 O O . GLU A 1 287 ? 10.971 5.444 -10.831 1.00 91.31 287 GLU A O 1
ATOM 2220 N N . ALA A 1 288 ? 12.525 7.073 -10.739 1.00 93.06 288 ALA A N 1
ATOM 2221 C CA . ALA A 1 288 ? 13.631 6.211 -10.340 1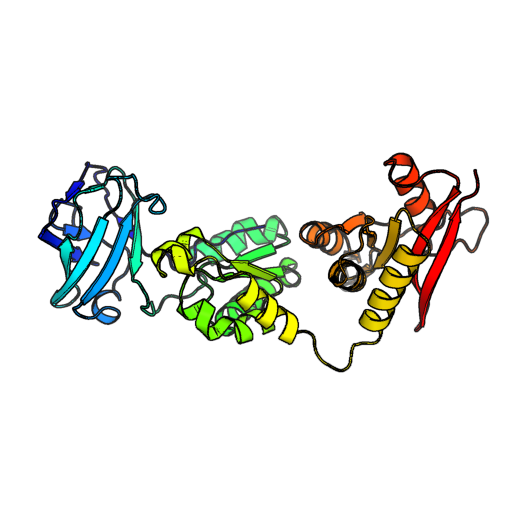.00 93.06 288 ALA A CA 1
ATOM 2222 C C . ALA A 1 288 ? 13.418 5.656 -8.924 1.00 93.06 288 ALA A C 1
ATOM 2224 O O . ALA A 1 288 ? 13.418 4.437 -8.752 1.00 93.06 288 ALA A O 1
ATOM 2225 N N . ARG A 1 289 ? 13.151 6.515 -7.928 1.00 94.81 289 ARG A N 1
ATOM 2226 C CA . ARG A 1 289 ? 12.865 6.072 -6.551 1.00 94.81 289 ARG A CA 1
ATOM 2227 C C . ARG A 1 289 ? 11.621 5.194 -6.481 1.00 94.81 289 ARG A C 1
ATOM 2229 O O . ARG A 1 289 ? 11.641 4.154 -5.829 1.00 94.81 289 ARG A O 1
ATOM 2236 N N . GLN A 1 290 ? 10.575 5.541 -7.226 1.00 94.50 290 GLN A N 1
ATOM 2237 C CA . GLN A 1 290 ? 9.352 4.749 -7.286 1.00 94.50 290 GLN A CA 1
ATOM 2238 C C . GLN A 1 290 ? 9.551 3.359 -7.895 1.00 94.50 290 GLN A C 1
ATOM 2240 O O . GLN A 1 290 ? 8.786 2.443 -7.614 1.00 94.50 290 GLN A O 1
ATOM 2245 N N . SER A 1 291 ? 10.579 3.165 -8.721 1.00 94.06 291 SER A N 1
ATOM 2246 C CA . SER A 1 291 ? 10.876 1.851 -9.296 1.00 94.06 291 SER A CA 1
ATOM 2247 C C . SER A 1 291 ? 11.459 0.872 -8.268 1.00 94.06 291 SER A C 1
ATOM 2249 O O . SER A 1 291 ? 11.384 -0.332 -8.498 1.00 94.06 291 SER A O 1
ATOM 2251 N N . LEU A 1 292 ? 11.974 1.349 -7.126 1.00 94.38 292 LEU A N 1
ATOM 2252 C CA . LEU A 1 292 ? 12.580 0.504 -6.085 1.00 94.38 292 LEU A CA 1
ATOM 2253 C C . LEU A 1 292 ? 11.589 -0.450 -5.406 1.00 94.38 292 LEU A C 1
ATOM 2255 O O . LEU A 1 292 ? 11.999 -1.492 -4.905 1.00 94.38 292 LEU A O 1
ATOM 2259 N N . ILE A 1 293 ? 10.290 -0.131 -5.402 1.00 94.50 293 ILE A N 1
ATOM 2260 C CA . ILE A 1 293 ? 9.262 -1.014 -4.824 1.00 94.50 293 ILE A CA 1
ATOM 2261 C C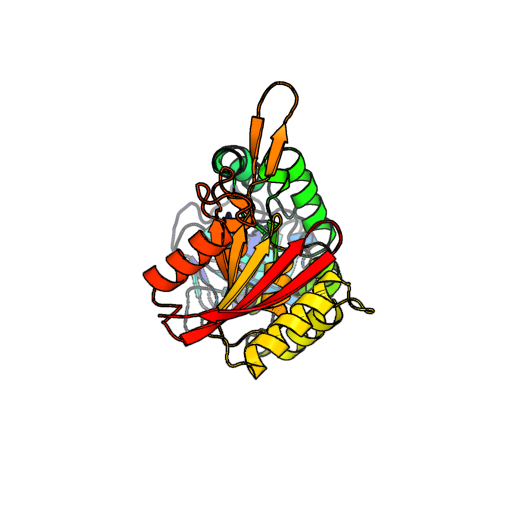 . ILE A 1 293 ? 8.975 -2.236 -5.717 1.00 94.50 293 ILE A C 1
ATOM 2263 O O . ILE A 1 293 ? 8.330 -3.200 -5.307 1.00 94.50 293 ILE A O 1
ATOM 2267 N N . VAL A 1 294 ? 9.443 -2.211 -6.967 1.00 94.56 294 VAL A N 1
ATOM 2268 C CA . VAL A 1 294 ? 9.098 -3.195 -7.989 1.00 94.56 294 VAL A CA 1
ATOM 2269 C C . VAL A 1 294 ? 10.203 -4.241 -8.088 1.00 94.56 294 VAL A C 1
ATOM 2271 O O . VAL A 1 294 ? 11.367 -3.932 -8.336 1.00 94.56 294 VAL A O 1
ATOM 2274 N N . ARG A 1 295 ? 9.827 -5.517 -7.952 1.00 94.44 295 ARG A N 1
ATOM 2275 C CA . ARG A 1 295 ? 10.761 -6.655 -7.955 1.00 94.44 295 ARG A CA 1
ATOM 2276 C C . ARG A 1 295 ? 11.740 -6.607 -9.133 1.00 94.44 295 ARG A C 1
ATOM 2278 O O . ARG A 1 295 ? 11.325 -6.590 -10.289 1.00 94.44 295 ARG A O 1
ATOM 2285 N N . GLY A 1 296 ? 13.029 -6.741 -8.839 1.00 94.25 296 GLY A N 1
ATOM 2286 C CA . GLY A 1 296 ? 14.070 -6.945 -9.848 1.00 94.25 296 GLY A CA 1
ATOM 2287 C C . GLY A 1 296 ? 14.390 -5.716 -10.699 1.00 94.25 296 GLY A C 1
ATOM 2288 O O . GLY A 1 296 ? 15.187 -5.848 -11.624 1.00 94.25 296 GLY A O 1
ATOM 2289 N N . LEU A 1 297 ? 13.797 -4.551 -10.406 1.00 95.69 297 LEU A N 1
ATOM 2290 C CA . LEU A 1 297 ? 14.204 -3.289 -11.014 1.00 95.69 297 LEU A CA 1
ATOM 2291 C C . LEU A 1 297 ? 15.378 -2.683 -10.246 1.00 95.69 297 LEU A C 1
ATOM 2293 O O . LEU A 1 297 ? 15.321 -2.517 -9.032 1.00 95.69 297 LEU A O 1
ATOM 2297 N N . PHE A 1 298 ? 16.404 -2.286 -10.988 1.00 95.19 298 PHE A N 1
ATOM 2298 C CA . PHE A 1 298 ? 17.54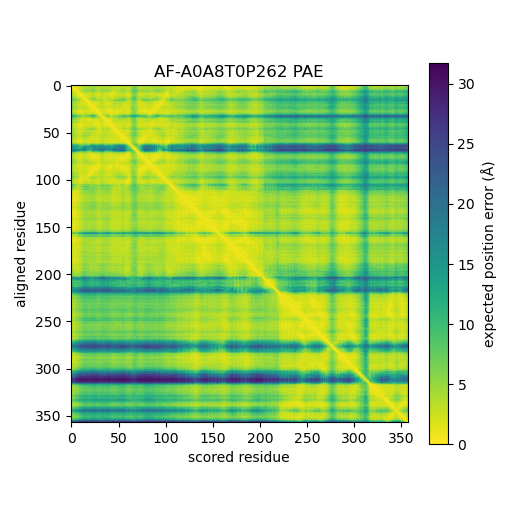9 -1.525 -10.507 1.00 95.19 298 PHE A CA 1
ATOM 2299 C C . PHE A 1 298 ? 17.533 -0.181 -11.237 1.00 95.19 298 PHE A C 1
ATOM 2301 O O . PHE A 1 298 ? 17.900 -0.125 -12.412 1.00 95.19 298 PHE A O 1
ATOM 2308 N N . PRO A 1 299 ? 16.991 0.887 -10.632 1.00 94.62 299 PRO A N 1
ATOM 2309 C CA . PRO A 1 299 ? 16.852 2.163 -11.313 1.00 94.62 299 PRO A CA 1
ATOM 2310 C C . PRO A 1 299 ? 18.187 2.909 -11.397 1.00 94.62 299 PRO A C 1
ATOM 2312 O O . PRO A 1 299 ? 18.917 3.009 -10.416 1.00 94.62 299 PRO A O 1
ATOM 2315 N N . MET A 1 300 ? 18.458 3.498 -12.558 1.00 91.69 300 MET A N 1
ATOM 2316 C CA . MET A 1 300 ? 19.577 4.407 -12.797 1.00 91.69 300 MET A CA 1
ATOM 2317 C C . MET A 1 300 ? 19.030 5.701 -13.396 1.00 91.69 300 MET A C 1
ATOM 2319 O O . MET A 1 300 ? 18.319 5.662 -14.398 1.00 91.69 300 MET A O 1
ATOM 2323 N N . LEU A 1 301 ? 19.343 6.850 -12.797 1.00 90.19 301 LEU A N 1
ATOM 2324 C CA . LEU A 1 301 ? 18.965 8.145 -13.361 1.00 90.19 301 LEU A CA 1
ATOM 2325 C C . LEU A 1 301 ? 19.988 8.541 -14.430 1.00 90.19 301 LEU A C 1
ATOM 2327 O O . LEU A 1 301 ? 21.170 8.679 -14.126 1.00 90.19 301 LEU A O 1
ATOM 2331 N N . ALA A 1 302 ? 19.540 8.707 -15.672 1.00 86.94 302 ALA A N 1
ATOM 2332 C CA . ALA A 1 302 ? 20.411 9.134 -16.759 1.00 86.94 302 ALA A CA 1
ATOM 2333 C C . ALA A 1 302 ? 20.744 10.627 -16.648 1.00 86.94 302 ALA A C 1
ATOM 2335 O O . ALA A 1 302 ? 19.908 11.436 -16.242 1.00 86.94 302 ALA A O 1
ATOM 2336 N N . ASP A 1 303 ? 21.949 11.003 -17.066 1.00 81.56 303 ASP A N 1
ATOM 2337 C CA . ASP A 1 303 ? 22.315 12.407 -17.227 1.00 81.56 303 ASP A CA 1
ATOM 2338 C C . ASP A 1 303 ? 21.680 12.952 -18.521 1.00 81.56 303 ASP A C 1
ATOM 2340 O O . ASP A 1 303 ? 21.924 12.393 -19.596 1.00 81.56 303 ASP A O 1
ATOM 2344 N N . PRO A 1 304 ? 20.884 14.037 -18.455 1.00 69.81 304 PRO A N 1
ATOM 2345 C CA . PRO A 1 304 ? 20.166 14.577 -19.609 1.00 69.81 304 PRO A CA 1
ATOM 2346 C C . PRO A 1 304 ? 21.083 15.130 -20.711 1.00 69.81 304 PRO A C 1
ATOM 2348 O O . PRO A 1 304 ? 20.600 15.439 -21.798 1.00 69.81 304 PRO A O 1
ATOM 2351 N N . ARG A 1 305 ? 22.388 15.281 -20.449 1.00 68.81 305 ARG A N 1
ATOM 2352 C CA . ARG A 1 305 ? 23.381 15.752 -21.425 1.00 68.81 305 ARG A CA 1
ATOM 2353 C C . ARG A 1 305 ? 23.810 14.674 -22.420 1.00 68.81 305 ARG A C 1
ATOM 2355 O O . ARG A 1 305 ? 24.342 15.014 -23.473 1.00 68.81 305 ARG A O 1
ATOM 2362 N N . HIS A 1 306 ? 23.579 13.400 -22.108 1.00 68.44 306 HIS A N 1
ATOM 2363 C CA . HIS A 1 306 ? 23.958 12.291 -22.978 1.00 68.44 306 HIS A CA 1
ATOM 2364 C C . HIS A 1 306 ? 22.784 11.900 -23.889 1.00 68.44 306 HIS A C 1
ATOM 2366 O O . HIS A 1 306 ? 21.673 11.672 -23.399 1.00 68.44 306 HIS A O 1
ATOM 2372 N N . PRO A 1 307 ? 22.984 11.807 -25.216 1.00 64.00 307 PRO A N 1
ATOM 2373 C CA . PRO A 1 307 ? 21.946 11.330 -26.118 1.00 64.00 307 PRO A CA 1
ATOM 2374 C C . PRO A 1 307 ? 21.701 9.825 -25.916 1.00 64.00 307 PRO A C 1
ATOM 2376 O O . PRO A 1 307 ? 22.603 9.072 -25.546 1.00 64.00 307 PRO A O 1
ATOM 2379 N N . ALA A 1 308 ? 20.472 9.364 -26.175 1.00 58.06 308 ALA A N 1
ATOM 2380 C CA . ALA A 1 308 ? 20.118 7.946 -26.041 1.00 58.06 308 ALA A CA 1
ATOM 2381 C C . ALA A 1 308 ? 20.983 7.037 -26.941 1.00 58.06 308 ALA A C 1
ATOM 2383 O O . ALA A 1 308 ? 21.346 5.935 -26.536 1.00 58.06 308 ALA A O 1
ATOM 2384 N N . GLU A 1 309 ? 21.373 7.534 -28.118 1.00 55.22 309 GLU A N 1
ATOM 2385 C CA . GLU A 1 309 ? 22.339 6.911 -29.027 1.00 55.22 309 GLU A CA 1
ATOM 2386 C C . GLU A 1 309 ? 23.420 7.934 -29.412 1.00 55.22 309 GLU A C 1
ATOM 2388 O O . GLU A 1 309 ? 23.135 9.120 -29.578 1.00 55.22 309 GLU A O 1
ATOM 2393 N N . SER A 1 310 ? 24.675 7.493 -29.528 1.00 54.28 310 SER A N 1
ATOM 2394 C CA . SER A 1 310 ? 25.805 8.362 -29.867 1.00 54.28 310 SER A CA 1
ATOM 2395 C C . SER A 1 310 ? 25.784 8.677 -31.363 1.00 54.28 310 SER A C 1
ATOM 2397 O O . SER A 1 310 ? 26.085 7.812 -32.182 1.00 54.28 310 SER A O 1
ATOM 2399 N N . THR A 1 311 ? 25.454 9.914 -31.731 1.00 46.75 311 THR A N 1
ATOM 2400 C CA . THR A 1 311 ? 25.546 10.400 -33.120 1.00 46.75 311 THR A CA 1
ATOM 2401 C C . THR A 1 311 ? 26.924 10.979 -33.466 1.00 46.75 311 THR A C 1
ATOM 2403 O O . THR A 1 311 ? 27.182 11.274 -34.628 1.00 46.75 311 THR A O 1
ATOM 2406 N N . SER A 1 312 ? 27.819 11.150 -32.485 1.00 42.91 312 SER A N 1
ATOM 2407 C CA . SER A 1 312 ? 29.176 11.685 -32.665 1.00 42.91 312 SER A CA 1
ATOM 2408 C C . SER A 1 312 ? 30.195 10.965 -31.773 1.00 42.91 312 SER A C 1
ATOM 2410 O O . SER A 1 312 ? 29.854 10.484 -30.696 1.00 42.91 312 SER A O 1
ATOM 2412 N N . ALA A 1 313 ? 31.463 10.936 -32.199 1.00 45.09 313 ALA A N 1
ATOM 2413 C CA . ALA A 1 313 ? 32.578 10.288 -31.492 1.00 45.09 313 ALA A CA 1
ATOM 2414 C C . ALA A 1 313 ? 32.929 10.915 -30.121 1.00 45.09 313 ALA A C 1
ATOM 2416 O O . ALA A 1 313 ? 33.739 10.364 -29.384 1.00 45.09 313 ALA A O 1
ATOM 2417 N N . THR A 1 314 ? 32.342 12.067 -29.786 1.00 44.53 314 THR A N 1
ATOM 2418 C CA . THR A 1 314 ? 32.637 12.854 -28.578 1.00 44.53 314 THR A CA 1
ATOM 2419 C C . THR A 1 314 ? 31.600 12.724 -27.462 1.00 44.53 314 THR A C 1
ATOM 2421 O O . THR A 1 314 ? 31.916 13.062 -26.326 1.00 44.53 314 THR A O 1
ATOM 2424 N N . ASN A 1 315 ? 30.387 12.235 -27.750 1.00 47.62 315 ASN A N 1
ATOM 2425 C CA . ASN A 1 315 ? 29.310 12.127 -26.763 1.00 47.62 315 ASN A CA 1
ATOM 2426 C C . ASN A 1 315 ? 29.044 10.658 -26.426 1.00 47.62 315 ASN A C 1
ATOM 2428 O O . ASN A 1 315 ? 28.633 9.884 -27.294 1.00 47.62 315 ASN A O 1
ATOM 2432 N N . GLU A 1 316 ? 29.236 10.273 -25.164 1.00 58.53 316 GLU A N 1
ATOM 2433 C CA . GLU A 1 316 ? 28.871 8.933 -24.702 1.00 58.53 316 GLU A CA 1
ATOM 2434 C C . GLU A 1 316 ? 27.353 8.742 -24.780 1.00 58.53 316 GLU A C 1
ATOM 2436 O O . GLU A 1 316 ? 26.575 9.605 -24.371 1.00 58.53 316 GLU A O 1
ATOM 2441 N N . SER A 1 317 ? 26.907 7.617 -25.342 1.00 80.94 317 SER A N 1
ATOM 2442 C CA . SER A 1 317 ? 25.483 7.290 -25.349 1.00 80.94 317 SER A CA 1
ATOM 2443 C C . SER A 1 317 ? 25.037 6.883 -23.947 1.00 80.94 317 SER A C 1
ATOM 2445 O O . SER A 1 317 ? 25.788 6.243 -23.209 1.00 80.94 317 SER A O 1
ATOM 2447 N N . VAL A 1 318 ? 23.786 7.175 -23.583 1.00 83.81 318 VAL A N 1
ATOM 2448 C CA . VAL A 1 318 ? 23.226 6.704 -22.300 1.00 83.81 318 VAL A CA 1
ATOM 2449 C C . VAL A 1 318 ? 23.286 5.170 -22.205 1.00 83.81 318 VAL A C 1
ATOM 2451 O O . VAL A 1 318 ? 23.443 4.619 -21.118 1.00 83.81 318 VAL A O 1
ATOM 2454 N N . LEU A 1 319 ? 23.217 4.467 -23.342 1.00 87.44 319 LEU A N 1
ATOM 2455 C CA . LEU A 1 319 ? 23.422 3.021 -23.399 1.00 87.44 319 LEU A CA 1
ATOM 2456 C C . LEU A 1 319 ? 24.831 2.605 -22.973 1.00 87.44 319 LEU A C 1
ATOM 2458 O O . LEU A 1 319 ? 24.953 1.672 -22.185 1.00 87.44 319 LEU A O 1
ATOM 2462 N N . LYS A 1 320 ? 25.874 3.297 -23.441 1.00 87.81 320 LYS A N 1
ATOM 2463 C CA . LYS A 1 320 ? 27.250 3.029 -23.011 1.00 87.81 320 LYS A CA 1
ATOM 2464 C C . LYS A 1 320 ? 27.392 3.229 -21.501 1.00 87.81 320 LYS A C 1
ATOM 2466 O O . LYS A 1 320 ? 27.843 2.321 -20.817 1.00 87.81 320 LYS A O 1
ATOM 2471 N N . VAL A 1 321 ? 26.876 4.340 -20.974 1.00 88.25 321 VAL A N 1
ATOM 2472 C CA . VAL A 1 321 ? 26.879 4.620 -19.527 1.00 88.25 321 VAL A CA 1
ATOM 2473 C C . VAL A 1 321 ? 26.161 3.518 -18.734 1.00 88.25 321 VAL A C 1
ATOM 2475 O O . VAL A 1 321 ? 26.640 3.092 -17.685 1.00 88.25 321 VAL A O 1
ATOM 2478 N N . ALA A 1 322 ? 25.027 3.015 -19.232 1.00 90.94 322 ALA A N 1
ATOM 2479 C CA . ALA A 1 322 ? 24.293 1.922 -18.594 1.00 90.94 322 ALA A CA 1
ATOM 2480 C C . ALA A 1 322 ? 25.070 0.594 -18.614 1.00 90.94 322 ALA A C 1
ATOM 2482 O O . ALA A 1 322 ? 25.062 -0.136 -17.621 1.00 90.94 322 ALA A O 1
ATOM 2483 N N . LEU A 1 323 ? 25.748 0.286 -19.723 1.00 91.62 323 LEU A N 1
ATOM 2484 C CA . LEU A 1 323 ? 26.608 -0.892 -19.842 1.00 91.62 323 LEU A CA 1
ATOM 2485 C C . LEU A 1 323 ? 27.811 -0.798 -18.899 1.00 91.62 323 LEU A C 1
ATOM 2487 O O . LEU A 1 323 ? 28.077 -1.751 -18.170 1.00 91.62 323 LEU A O 1
ATOM 2491 N N . ASP A 1 324 ? 28.478 0.353 -18.852 1.00 90.62 324 ASP A N 1
ATOM 2492 C CA . ASP A 1 324 ? 29.625 0.596 -17.974 1.00 90.62 324 ASP A CA 1
ATOM 2493 C C . ASP A 1 324 ? 29.218 0.514 -16.498 1.00 90.62 324 ASP A C 1
ATOM 2495 O O . ASP A 1 324 ? 29.911 -0.107 -15.693 1.00 90.62 324 ASP A O 1
ATOM 2499 N N . HIS A 1 325 ? 28.042 1.039 -16.140 1.00 90.94 325 HIS A N 1
ATOM 2500 C CA . HIS A 1 325 ? 27.476 0.874 -14.801 1.00 90.94 325 HIS A CA 1
ATOM 2501 C C . HIS A 1 325 ? 27.182 -0.598 -14.472 1.00 90.94 325 HIS A C 1
ATOM 2503 O O . HIS A 1 325 ? 27.477 -1.072 -13.372 1.00 90.94 325 HIS A O 1
ATOM 2509 N N . GLY A 1 326 ? 26.628 -1.352 -15.424 1.00 91.62 326 GLY A N 1
ATOM 2510 C CA . GLY A 1 326 ? 26.405 -2.790 -15.279 1.00 91.62 326 GLY A CA 1
ATOM 2511 C C . GLY A 1 326 ? 27.704 -3.588 -15.106 1.00 91.62 326 GLY A C 1
ATOM 2512 O O . GLY A 1 326 ? 27.751 -4.499 -14.279 1.00 91.62 326 GLY A O 1
ATOM 2513 N N . LYS A 1 327 ? 28.771 -3.216 -15.827 1.00 92.75 327 LYS A N 1
ATOM 2514 C CA . LYS A 1 327 ? 30.116 -3.795 -15.671 1.00 92.75 327 LYS A CA 1
ATOM 2515 C C . LYS A 1 327 ? 30.707 -3.455 -14.298 1.00 92.75 327 LYS A C 1
ATOM 2517 O O . LYS A 1 327 ? 31.138 -4.349 -13.575 1.00 92.75 327 LYS A O 1
ATOM 2522 N N . ALA A 1 328 ? 30.655 -2.185 -13.894 1.00 92.00 328 ALA A N 1
ATOM 2523 C CA . ALA A 1 328 ? 31.183 -1.713 -12.612 1.00 92.00 328 ALA A CA 1
ATOM 2524 C C . ALA A 1 328 ? 30.459 -2.320 -11.397 1.00 92.00 328 ALA A C 1
ATOM 2526 O O . ALA A 1 328 ? 31.081 -2.587 -10.372 1.00 92.00 328 ALA A O 1
ATOM 2527 N N . SER A 1 329 ? 29.153 -2.572 -11.512 1.00 90.81 329 SER A N 1
ATOM 2528 C CA . SER A 1 329 ? 28.355 -3.250 -10.479 1.00 90.81 329 SER A CA 1
ATOM 2529 C C . SER A 1 329 ? 28.527 -4.776 -10.463 1.00 90.81 329 SER A C 1
ATOM 2531 O O . SER A 1 329 ? 27.977 -5.441 -9.587 1.00 90.81 329 SER A O 1
ATOM 2533 N N . GLY A 1 330 ? 29.277 -5.347 -11.414 1.00 90.69 330 GLY A N 1
ATOM 2534 C CA . GLY A 1 330 ? 29.513 -6.789 -11.534 1.00 90.69 330 GLY A CA 1
ATOM 2535 C C . GLY A 1 330 ? 28.321 -7.591 -12.069 1.00 90.69 330 GLY A C 1
ATOM 2536 O O . GLY A 1 330 ? 28.365 -8.822 -12.063 1.00 90.69 330 GLY A O 1
ATOM 2537 N N . VAL A 1 331 ? 27.263 -6.913 -12.527 1.00 91.19 331 VAL A N 1
ATOM 2538 C CA . VAL A 1 331 ? 26.058 -7.535 -13.103 1.00 91.19 331 VAL A CA 1
ATOM 2539 C C . VAL A 1 331 ? 26.294 -7.975 -14.549 1.00 91.19 331 VAL A C 1
ATOM 2541 O O . VAL A 1 331 ? 25.684 -8.937 -15.008 1.00 91.19 331 VAL A O 1
ATOM 2544 N N . ILE A 1 332 ? 27.184 -7.277 -15.252 1.00 94.38 332 ILE A N 1
ATOM 2545 C CA . ILE A 1 332 ? 27.553 -7.539 -16.642 1.00 94.38 332 ILE A CA 1
ATOM 2546 C C . ILE A 1 332 ? 29.027 -7.946 -16.706 1.00 94.38 332 ILE A C 1
ATOM 2548 O O . ILE A 1 332 ? 29.879 -7.282 -16.117 1.00 94.38 332 ILE A O 1
ATOM 2552 N N . LYS A 1 333 ? 29.334 -8.999 -17.463 1.00 92.69 333 LYS A N 1
ATOM 2553 C CA . LYS A 1 333 ? 30.697 -9.467 -17.754 1.00 92.69 333 LYS A CA 1
ATOM 2554 C C . LYS A 1 333 ? 30.987 -9.429 -19.257 1.00 92.69 333 LYS A C 1
ATOM 2556 O O . LYS A 1 333 ? 30.071 -9.296 -20.069 1.00 92.69 333 LYS A O 1
ATOM 2561 N N . SER A 1 334 ? 32.259 -9.546 -19.632 1.00 89.88 334 SER A N 1
ATOM 2562 C CA . SER A 1 334 ? 32.653 -9.751 -21.032 1.00 89.88 334 SER A CA 1
ATOM 2563 C C . SER A 1 334 ? 31.999 -11.030 -21.578 1.00 89.88 334 SER A C 1
ATOM 2565 O O . SER A 1 334 ? 31.821 -11.999 -20.835 1.00 89.88 334 SER A O 1
ATOM 2567 N N . HIS A 1 335 ? 31.587 -11.007 -22.850 1.00 91.50 335 HIS A N 1
ATOM 2568 C CA . HIS A 1 335 ? 30.816 -12.063 -23.531 1.00 91.50 335 HIS A CA 1
ATOM 2569 C C . HIS A 1 335 ? 29.389 -12.311 -23.019 1.00 91.50 335 HIS A C 1
ATOM 2571 O O . HIS A 1 335 ? 28.712 -13.233 -23.486 1.00 91.50 335 HIS A O 1
ATOM 2577 N N . ASP A 1 336 ? 28.882 -11.492 -22.096 1.00 94.38 336 ASP A N 1
ATOM 2578 C CA . ASP A 1 336 ? 27.472 -11.559 -21.736 1.00 94.38 336 ASP A CA 1
ATOM 2579 C C . ASP A 1 336 ? 26.578 -11.041 -22.866 1.00 94.38 336 ASP A C 1
ATOM 2581 O O . ASP A 1 336 ? 26.925 -10.146 -23.640 1.00 94.38 336 ASP A O 1
ATOM 2585 N N . ARG A 1 337 ? 25.353 -11.569 -22.898 1.00 96.12 337 ARG A N 1
ATOM 2586 C CA . ARG A 1 337 ? 24.276 -11.041 -23.736 1.00 96.12 337 ARG A CA 1
ATOM 2587 C C . ARG A 1 337 ? 23.385 -10.127 -22.913 1.00 96.12 337 ARG A C 1
ATOM 2589 O O . ARG A 1 337 ? 22.972 -10.475 -21.808 1.00 96.12 337 ARG A O 1
ATOM 2596 N N . VAL A 1 338 ? 23.036 -8.985 -23.483 1.00 95.94 338 VAL A N 1
ATOM 2597 C CA . VAL A 1 338 ? 22.182 -7.968 -22.872 1.00 95.94 338 VAL A CA 1
ATOM 2598 C C . VAL A 1 338 ? 20.972 -7.737 -23.761 1.00 95.94 338 VAL A C 1
ATOM 2600 O O . VAL A 1 338 ? 21.099 -7.607 -24.978 1.00 95.94 338 VAL A O 1
ATOM 2603 N N . VAL A 1 339 ? 19.784 -7.665 -23.162 1.00 96.94 339 VAL A N 1
ATOM 2604 C CA . VAL A 1 339 ? 18.569 -7.265 -23.884 1.00 96.94 339 VAL A CA 1
ATOM 2605 C C . VAL A 1 339 ? 18.250 -5.816 -23.571 1.00 96.94 339 VAL A C 1
ATOM 2607 O O . VAL A 1 339 ? 18.077 -5.455 -22.414 1.00 96.94 339 VAL A O 1
ATOM 2610 N N . VAL A 1 340 ? 18.130 -4.987 -24.600 1.00 95.25 340 VAL A N 1
ATOM 2611 C CA . VAL A 1 340 ? 17.827 -3.562 -24.477 1.00 95.25 340 VAL A CA 1
ATOM 2612 C C . VAL A 1 340 ? 16.410 -3.291 -24.961 1.00 95.25 340 VAL A C 1
ATOM 2614 O O . VAL A 1 340 ? 16.055 -3.657 -26.078 1.00 95.25 340 VAL A O 1
ATOM 2617 N N . CYS A 1 341 ? 15.614 -2.620 -24.136 1.00 93.00 341 CYS A N 1
ATOM 2618 C CA . CYS A 1 341 ? 14.273 -2.144 -24.457 1.00 93.00 341 CYS A CA 1
ATOM 2619 C C . CYS A 1 341 ? 14.266 -0.617 -24.467 1.00 93.00 341 CYS A C 1
ATOM 2621 O O . CYS A 1 341 ? 14.536 0.009 -23.440 1.00 93.00 341 CYS A O 1
ATOM 2623 N N . GLN A 1 342 ? 13.926 -0.011 -25.604 1.00 88.44 342 GLN A N 1
ATOM 2624 C CA . GLN A 1 342 ? 13.852 1.445 -25.732 1.00 88.44 342 GLN A CA 1
ATOM 2625 C C . GLN A 1 342 ? 12.763 1.884 -26.708 1.00 88.44 342 GLN A C 1
ATOM 2627 O O . GLN A 1 342 ? 12.379 1.141 -27.611 1.00 88.44 342 GLN A O 1
ATOM 2632 N N . LYS A 1 343 ? 12.285 3.119 -26.547 1.00 84.00 343 LYS A N 1
ATOM 2633 C CA . LYS A 1 343 ? 11.407 3.775 -27.520 1.00 84.00 343 LYS A CA 1
ATOM 2634 C C . LYS A 1 343 ? 12.249 4.663 -28.442 1.00 84.00 343 LYS A C 1
ATOM 2636 O O . LYS A 1 343 ? 12.988 5.510 -27.950 1.00 84.00 343 LYS A O 1
ATOM 2641 N N . MET A 1 344 ? 12.134 4.471 -29.756 1.00 79.81 344 MET A N 1
ATOM 2642 C CA . MET A 1 344 ? 12.795 5.265 -30.800 1.00 79.81 344 MET A CA 1
ATOM 2643 C C . MET A 1 344 ? 11.733 5.899 -31.698 1.00 79.81 344 MET A C 1
ATOM 2645 O O . MET A 1 344 ? 11.042 5.196 -32.437 1.00 79.81 344 MET A O 1
ATOM 2649 N N . GLY A 1 345 ? 11.580 7.223 -31.618 1.00 78.00 345 GLY A N 1
ATOM 2650 C CA . GLY A 1 345 ? 10.448 7.909 -32.247 1.00 78.00 345 GLY A CA 1
ATOM 2651 C C . GLY A 1 345 ? 9.128 7.316 -31.750 1.00 78.00 345 GLY A C 1
ATOM 2652 O O . GLY A 1 345 ? 8.904 7.226 -30.541 1.00 78.00 345 GLY A O 1
ATOM 2653 N N . ASP A 1 346 ? 8.297 6.838 -32.673 1.00 80.31 346 ASP A N 1
ATOM 2654 C CA . ASP A 1 346 ? 7.026 6.174 -32.355 1.00 80.31 346 ASP A CA 1
ATOM 2655 C C . ASP A 1 346 ? 7.137 4.652 -32.199 1.00 80.31 346 ASP A C 1
ATOM 2657 O O . ASP A 1 346 ? 6.190 4.002 -31.757 1.00 80.31 346 ASP A O 1
ATOM 2661 N N . SER A 1 347 ? 8.305 4.077 -32.493 1.00 85.31 347 SER A N 1
ATOM 2662 C CA . SER A 1 347 ? 8.535 2.634 -32.430 1.00 85.31 347 SER A CA 1
ATOM 2663 C C . SER A 1 347 ? 9.114 2.201 -31.087 1.00 85.31 347 SER A C 1
ATOM 2665 O O . SER A 1 347 ? 9.939 2.887 -30.485 1.00 85.31 347 SER A O 1
ATOM 2667 N N . SER A 1 348 ? 8.709 1.022 -30.622 1.00 88.75 348 SER A N 1
ATOM 2668 C CA . SER A 1 348 ? 9.325 0.353 -29.472 1.00 88.75 348 SER A CA 1
ATOM 2669 C C . SER A 1 348 ? 10.248 -0.750 -29.980 1.00 88.75 348 SER A C 1
ATOM 2671 O O . SER A 1 348 ? 9.840 -1.570 -30.799 1.00 88.75 348 SER A O 1
ATOM 2673 N N . VAL A 1 349 ? 11.496 -0.754 -29.519 1.00 89.88 349 VAL A N 1
ATOM 2674 C CA . VAL A 1 349 ? 12.565 -1.605 -30.050 1.00 89.88 349 VAL A CA 1
ATOM 2675 C C . VAL A 1 349 ? 13.117 -2.491 -28.940 1.00 89.88 349 VAL A C 1
ATOM 2677 O O . VAL A 1 349 ? 13.394 -2.017 -27.835 1.00 89.88 349 VAL A O 1
ATOM 2680 N N . VAL A 1 350 ? 13.307 -3.771 -29.265 1.00 93.88 350 VAL A N 1
ATOM 2681 C CA . VAL A 1 350 ? 14.041 -4.742 -28.449 1.00 93.88 350 VAL A CA 1
ATOM 2682 C C . VAL A 1 350 ? 15.303 -5.123 -29.212 1.00 93.88 350 VAL A C 1
ATOM 2684 O O . VAL A 1 350 ? 15.211 -5.617 -30.334 1.00 93.88 350 VAL A O 1
ATOM 2687 N N . LYS A 1 351 ? 16.475 -4.882 -28.624 1.00 93.31 351 LYS A N 1
ATOM 2688 C CA . LYS A 1 351 ? 17.780 -5.237 -29.199 1.00 93.31 351 LYS A CA 1
ATOM 2689 C C . LYS A 1 351 ? 18.446 -6.290 -28.318 1.00 93.31 351 LYS A C 1
ATOM 2691 O O . LYS A 1 351 ? 18.338 -6.218 -27.098 1.00 93.31 351 LYS A O 1
ATOM 2696 N N . ILE A 1 352 ? 19.132 -7.248 -28.928 1.00 95.12 352 ILE A N 1
ATOM 2697 C CA . ILE A 1 352 ? 20.039 -8.161 -28.226 1.00 95.12 352 ILE A CA 1
ATOM 2698 C C . ILE A 1 352 ? 21.449 -7.715 -28.589 1.00 95.12 352 ILE A C 1
ATOM 2700 O O . ILE A 1 352 ? 21.751 -7.559 -29.769 1.00 95.12 352 ILE A O 1
ATOM 2704 N N . ILE A 1 353 ? 22.274 -7.476 -27.578 1.00 93.56 353 ILE A N 1
ATOM 2705 C CA . ILE A 1 353 ? 23.667 -7.065 -27.726 1.00 93.56 353 ILE A CA 1
ATOM 2706 C C . ILE A 1 353 ? 24.524 -8.152 -27.095 1.00 93.56 353 ILE A C 1
ATOM 2708 O O . ILE A 1 353 ? 24.254 -8.571 -25.972 1.00 93.56 353 ILE A O 1
ATOM 2712 N N . GLU A 1 354 ? 25.532 -8.610 -27.820 1.00 93.00 354 GLU A N 1
ATOM 2713 C CA . GLU A 1 354 ? 26.592 -9.460 -27.289 1.00 93.00 354 GLU A CA 1
ATOM 2714 C C . GLU A 1 354 ? 27.793 -8.569 -26.990 1.00 93.00 354 GLU A C 1
ATOM 2716 O O . GLU A 1 354 ? 28.155 -7.725 -27.811 1.00 93.00 354 GLU A O 1
ATOM 2721 N N . LEU A 1 355 ? 28.331 -8.673 -25.779 1.00 89.00 355 LEU A N 1
ATOM 2722 C CA . LEU A 1 355 ? 29.423 -7.816 -25.346 1.00 89.00 355 LEU A CA 1
ATOM 2723 C C . LEU A 1 355 ? 30.760 -8.423 -25.745 1.00 89.00 355 LEU A C 1
ATOM 2725 O O . LEU A 1 355 ? 31.062 -9.567 -25.415 1.00 89.00 355 LEU A O 1
ATOM 2729 N N . GLU A 1 356 ? 31.567 -7.624 -26.425 1.00 82.88 356 GLU A N 1
ATOM 2730 C CA . GLU A 1 356 ? 32.976 -7.918 -26.663 1.00 82.88 356 GLU A CA 1
ATOM 2731 C C . GLU A 1 356 ? 33.805 -7.585 -25.407 1.00 82.88 356 GLU A C 1
ATOM 2733 O O . GLU A 1 356 ? 33.272 -7.013 -24.442 1.00 82.88 356 GLU A O 1
ATOM 2738 N N . ASP A 1 357 ? 35.071 -8.011 -25.409 1.00 65.56 357 ASP A N 1
ATOM 2739 C CA . ASP A 1 357 ? 35.986 -7.934 -24.260 1.00 65.56 357 ASP A CA 1
ATOM 2740 C C . ASP A 1 357 ? 36.089 -6.547 -23.608 1.00 65.56 357 ASP A C 1
ATOM 2742 O O . ASP A 1 357 ? 36.224 -5.527 -24.326 1.00 65.56 357 ASP A O 1
#

Nearest PDB structures (foldseek):
  7z4m-assembly1_A  TM=8.126E-01  e=6.901E-33  Plasmodium falciparum 3D7
  7z4r-assembly1_A  TM=8.093E-01  e=6.018E-32  Plasmodium falciparum 3D7
  8eds-assembly1_B-2  TM=7.777E-01  e=4.942E-31  Escherichia coli
  1pkl-assembly1_D  TM=7.633E-01  e=3.821E-30  Leishmania mexicana
  3hqo-assembly1_K  TM=7.369E-01  e=1.159E-27  Leishmania mexicana

InterPro domains:
  IPR001697 Pyruvate kinase [PR01050] (132-146)
  IPR001697 Pyruvate kinase [PR01050] (164-190)
  IPR001697 Pyruvate kinase [PR01050] (191-215)
  IPR001697 Pyruvate kinase [PTHR11817] (1-204)
  IPR011037 Pyruvate kinase-like, insert domain superfamily [SSF50800] (7-97)
  IPR015793 Pyruvate kinase, barrel [PF00224] (1-208)
  IPR015795 Pyruvate kinase, C-terminal [PF02887] (225-345)
  IPR015806 Pyruvate kinase, insert domain superfamily [G3DSA:2.40.33.10] (7-113)
  IPR015813 Pyruvate/Phosphoenolpyruvate kinase-like domain superfamily [SSF51621] (1-225)
  IPR036918 Pyruvate kinase, C-terminal domain superfamily [G3DSA:3.40.1380.20] (203-355)
  IPR036918 Pyruvate kinase, C-terminal domain superfamily [SSF52935] (219-352)
  IPR040442 Pyruvate kinase-like domain superfamily [G3DSA:3.20.20.60] (1-202)

pLDDT: mean 88.89, std 10.6, range [42.91, 98.31]

Foldseek 3Di:
DAEAPFPWKKFFAPVLDKEKAAAQDKAKEACPPVDHDYNRYTHMVDQCPLVFDDAQWKKKKADFFCPVPALGIWIWGFHDRDPSMTMTGTHHIHIHGGTMITMDTAPTDDPDQQQDPVNLVCCQPPVLVVVALEYEGPPDQALVSLVVVLVSLCVRPSSNNYFYEYEHQHVNCVVRVLSNLVRGPHYHDPLRSHVVRDPNVPSPDCVVVVVSNVVVCDPPHDPLLVLLLVLLVVCVVQVFLEEEEEDAQLPSVLSNLVNPRPHAYEYEHAWDWDDPPVDTDTDGPSSQVNCVVGPRYDYDYFDNQADCDDPDPPGDHSVNVSQVVCVVVVSDDQQGWYWYWDDDPNDTDIDIDGHHD

Mean predicted aligned error: 6.98 Å

Organism: Panicum virgatum (NCBI:txid38727)

Solvent-accessible surface area (backbone atoms only — not comparable to full-atom values): 19125 Å² total; per-residue (Å²): 110,47,74,46,76,29,68,71,44,32,36,48,23,88,82,45,58,72,29,62,37,51,52,77,36,62,35,31,42,28,42,57,75,87,51,77,50,48,55,52,30,41,16,27,81,52,73,60,53,37,80,50,57,52,66,71,37,47,34,40,38,22,74,63,74,87,78,88,82,64,51,48,40,33,42,30,32,31,65,43,68,59,82,60,29,33,35,23,36,27,72,39,56,22,45,44,72,48,46,65,23,47,40,46,60,43,85,50,74,73,100,58,58,49,67,35,73,65,45,52,46,47,40,59,73,48,34,45,80,66,57,43,55,29,38,36,39,28,65,33,45,42,36,62,52,49,50,52,52,49,56,55,32,48,74,46,64,82,31,56,72,40,36,40,27,36,21,34,27,42,60,58,15,62,74,33,36,72,52,28,59,71,65,32,74,40,78,40,79,39,59,63,53,23,37,69,45,34,63,62,86,66,56,75,47,67,67,63,54,49,55,54,61,56,67,68,60,65,82,77,73,51,73,70,48,53,49,24,52,49,47,46,54,48,30,62,75,64,62,25,49,35,35,39,26,53,26,62,73,37,58,59,44,52,44,33,38,71,71,60,56,92,40,47,30,40,27,37,19,44,44,46,83,45,70,73,94,82,52,80,45,76,45,27,71,59,38,30,59,56,36,64,82,42,70,59,44,46,59,40,78,49,64,78,89,40,44,75,62,59,89,50,101,85,50,64,19,46,54,54,56,52,50,51,50,32,40,74,71,66,61,40,58,68,66,35,28,36,28,38,37,40,71,57,91,94,45,77,45,75,46,81,45,75,37,69,124

Radius of gyration: 26.11 Å; Cα contacts (8 Å, |Δi|>4): 747; chains: 1; bounding box: 63×50×69 Å